Protein AF-A0A0C1H934-F1 (afdb_monomer)

Secondary structure (DSSP, 8-state):
--HHHHHHHHHHHHHHHHHHHHHHHHHHHHHHHHHHTSPPSS----SSSSPPPHHHHHHHHHGGGBPPTTSHHHHHHHTTHHHHHHHTT-HHHHHHTT-EEEE--TTEEEEE-TTSTTEEEEEEPSSSS-HHHHHHHHHHHHHHHHHHHHHHHHTT-TTTEE---EEEEEPPPPTT-SS--EEEEEE---BPPHHHHHHHHTT--HHHHHHHHHHHHHHT-TT--TTTEEEBTTSPEEE---TTTT----TTS-THHHHTTTGGGS-HHHHHHHHHHTT-----

Sequence (284 aa):
MNSKKIKKLIYFSLGWLSLINSVNSDIISLEQKKSFYRFPKKNPKPPGDTPLSHDGFVRLFLSPFFISPHHPTAVFLKSFEKQFMEGICQPDLLTTYGFEILKDHYLRTVVKHPAIPGYIFKIACQGHIPHETHYNEWTMRITGSQTIEASIKAFSFEDIFSVPKKWLYPLPKSNSLNETWYILIAEDMYPLFDKENVKQWKQMDASTLDKIFKMVCHLKLWDTHFQNLVFTETGKLAFVDTKHWGTYKPLFASNEWLWNRIYPALNTEMQAYWLSLWGINFSD

Solvent-accessible surface area (backbone atoms only — not comparable to full-atom values): 16254 Å² total; per-residue (Å²): 134,62,70,71,60,54,54,55,52,52,56,49,52,53,54,49,50,51,51,49,52,55,40,52,60,52,43,56,56,52,52,53,55,50,59,75,70,51,80,70,96,58,83,78,83,73,88,77,84,75,83,69,50,73,66,56,49,51,50,61,72,47,49,89,44,44,55,56,77,85,37,70,70,47,53,54,50,60,80,41,43,67,59,42,74,76,48,54,67,41,70,69,58,43,42,74,73,56,32,45,79,78,44,82,48,94,60,33,39,32,31,34,36,83,93,50,71,63,38,34,38,39,38,60,31,79,89,84,73,63,67,74,54,54,60,52,51,48,49,36,26,35,54,28,29,54,53,49,49,53,49,33,59,75,67,70,34,64,86,47,44,46,55,46,60,52,30,36,44,80,45,76,68,44,97,92,36,99,56,72,47,62,37,39,39,30,45,50,70,55,63,46,55,71,72,60,29,42,53,52,40,43,68,59,52,70,71,61,48,52,54,49,50,50,52,32,65,65,43,29,33,78,76,60,22,56,87,30,45,27,38,21,81,86,71,26,37,28,44,76,63,29,58,54,49,66,47,87,69,77,86,76,82,52,68,57,67,59,59,75,24,50,43,73,38,36,35,75,69,50,35,55,51,54,36,46,78,74,71,50,72,87,76,130

Foldseek 3Di:
DDVVVVVVVVVVVVVVVVLVVVLVVLLVVVVVVVVLLDDPPDDDDDPDDDDDDPQRVVCVSQVVQADDCPPPVNVVVVVCLVVCLVAQDDPVSCVVVQWDFPDDDQQWTKTDHPVDPQKIKTTGHDDPDDPSVQVSQLSLQQVLQVVLVVVCVVVVVPVAEDEWHKGWHWRDADPVHPHIGIMIMTGDQQFDDPVVQLVVLQVDDLVSLVVVLSSCSSFVPLVAASVQQTQHPVRHTYRHGRNCTSPDDPCPPDCCSVCVGSLVSYHPVVNQSNCVSVVDDDDD

pLDDT: mean 78.58, std 20.06, range [31.55, 98.31]

Structure (mmCIF, N/CA/C/O backbone):
data_AF-A0A0C1H934-F1
#
_entry.id   AF-A0A0C1H934-F1
#
loop_
_atom_site.group_PDB
_atom_site.id
_atom_site.type_symbol
_atom_site.label_atom_id
_atom_site.label_alt_id
_atom_site.label_comp_id
_atom_site.label_asym_id
_atom_site.label_entity_id
_atom_site.label_seq_id
_atom_site.pdbx_PDB_ins_code
_atom_site.Cartn_x
_atom_site.Cartn_y
_atom_site.Cartn_z
_atom_site.occupancy
_atom_site.B_iso_or_equiv
_atom_site.auth_seq_id
_atom_site.auth_comp_id
_atom_site.auth_asym_id
_atom_site.auth_atom_id
_atom_site.pdbx_PDB_model_num
ATOM 1 N N . MET A 1 1 ? -11.332 -0.408 48.226 1.00 47.69 1 MET A N 1
ATOM 2 C CA . MET A 1 1 ? -11.189 -0.628 46.765 1.00 47.69 1 MET A CA 1
ATOM 3 C C . MET A 1 1 ? -12.336 -1.525 46.292 1.00 47.69 1 MET A C 1
ATOM 5 O O . MET A 1 1 ? -12.521 -2.587 46.865 1.00 47.69 1 MET A O 1
ATOM 9 N N . ASN A 1 2 ? -13.177 -1.073 45.355 1.00 47.78 2 ASN A N 1
ATOM 10 C CA . ASN A 1 2 ? -14.466 -1.711 45.029 1.00 47.78 2 ASN A CA 1
ATOM 11 C C . ASN A 1 2 ? -14.279 -3.003 44.196 1.00 47.78 2 ASN A C 1
ATOM 13 O O . ASN A 1 2 ? -13.606 -2.971 43.164 1.00 47.78 2 ASN A O 1
ATOM 17 N N . SER A 1 3 ? -14.879 -4.127 44.609 1.00 31.55 3 SER A N 1
ATOM 18 C CA . SER A 1 3 ? -14.675 -5.464 44.011 1.00 31.55 3 SER A CA 1
ATOM 19 C C . SER A 1 3 ? -15.066 -5.555 42.527 1.00 31.55 3 SER A C 1
ATOM 21 O O . SER A 1 3 ? -14.520 -6.376 41.788 1.00 31.55 3 SER A O 1
ATOM 23 N N . LYS A 1 4 ? -15.935 -4.650 42.048 1.00 40.41 4 LYS A N 1
ATOM 24 C CA . LYS A 1 4 ? -16.254 -4.498 40.618 1.00 40.41 4 LYS A CA 1
ATOM 25 C C . LYS A 1 4 ? -15.068 -3.988 39.785 1.00 40.41 4 LYS A C 1
ATOM 27 O O . LYS A 1 4 ? -14.912 -4.427 38.649 1.00 40.41 4 LYS A O 1
ATOM 32 N N . LYS A 1 5 ? -14.202 -3.123 40.338 1.00 35.88 5 LYS A N 1
ATOM 33 C CA . LYS A 1 5 ? -12.991 -2.629 39.646 1.00 35.88 5 LYS A CA 1
ATOM 34 C C . LYS A 1 5 ? -11.933 -3.731 39.503 1.00 35.88 5 LYS A C 1
ATOM 36 O O . LYS A 1 5 ? -11.309 -3.832 38.456 1.00 35.88 5 LYS A O 1
ATOM 41 N N . ILE A 1 6 ? -11.801 -4.601 40.507 1.00 38.00 6 ILE A N 1
ATOM 42 C CA . ILE A 1 6 ? -10.840 -5.719 40.500 1.00 38.00 6 ILE A CA 1
ATOM 43 C C . ILE A 1 6 ? -11.253 -6.792 39.481 1.00 38.00 6 ILE A C 1
ATOM 45 O O . ILE A 1 6 ? -10.418 -7.253 38.708 1.00 38.00 6 ILE A O 1
ATOM 49 N N . LYS A 1 7 ? -12.549 -7.131 39.396 1.00 32.19 7 LYS A N 1
ATOM 50 C CA . LYS A 1 7 ? -13.043 -8.075 38.378 1.00 32.19 7 LYS A CA 1
ATOM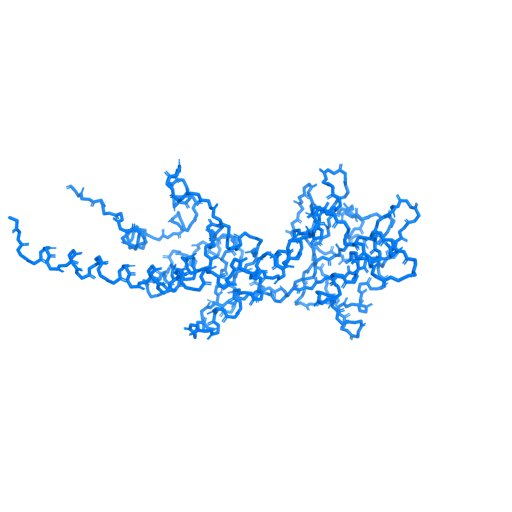 51 C C . LYS A 1 7 ? -12.820 -7.558 36.952 1.00 32.19 7 LYS A C 1
ATOM 53 O O . LYS A 1 7 ? -12.375 -8.325 36.107 1.00 32.19 7 LYS A O 1
ATOM 58 N N . LYS A 1 8 ? -13.046 -6.263 36.690 1.00 37.28 8 LYS A N 1
ATOM 59 C CA . LYS A 1 8 ? -12.783 -5.659 35.369 1.00 37.28 8 LYS A CA 1
ATOM 60 C C . LYS A 1 8 ? -11.294 -5.712 34.991 1.00 37.28 8 LYS A C 1
ATOM 62 O O . LYS A 1 8 ? -10.982 -6.019 33.849 1.00 37.28 8 LYS A O 1
ATOM 67 N N . LEU A 1 9 ? -10.391 -5.496 35.954 1.00 31.55 9 LEU A N 1
ATOM 68 C CA . LEU A 1 9 ? -8.936 -5.548 35.747 1.00 31.55 9 LEU A CA 1
ATOM 69 C C . LEU A 1 9 ? -8.418 -6.968 35.442 1.00 31.55 9 LEU A C 1
ATOM 71 O O . LEU A 1 9 ? -7.523 -7.134 34.620 1.00 31.55 9 LEU A O 1
ATOM 75 N N . ILE A 1 10 ? -8.999 -7.993 36.078 1.00 38.09 10 ILE A N 1
ATOM 76 C CA . ILE A 1 10 ? -8.611 -9.403 35.890 1.00 38.09 10 ILE A CA 1
ATOM 77 C C . ILE A 1 10 ? -9.118 -9.955 34.548 1.00 38.09 10 ILE A C 1
ATOM 79 O O . ILE A 1 10 ? -8.396 -10.675 33.864 1.00 38.09 10 ILE A O 1
ATOM 83 N N . TYR A 1 11 ? -10.334 -9.589 34.124 1.00 38.16 11 TYR A N 1
ATOM 84 C CA . TYR A 1 11 ? -10.814 -9.934 32.779 1.00 38.16 11 TYR A CA 1
ATOM 85 C C . TYR A 1 11 ? -10.012 -9.212 31.684 1.00 38.16 11 TYR A C 1
ATOM 87 O O . TYR A 1 11 ? -9.757 -9.795 30.630 1.00 38.16 11 TYR A O 1
ATOM 95 N N . PHE A 1 12 ? -9.560 -7.982 31.955 1.00 38.91 12 PHE A N 1
ATOM 96 C CA . PHE A 1 12 ? -8.692 -7.223 31.057 1.00 38.91 12 PHE A CA 1
ATOM 97 C C . PHE A 1 12 ? -7.326 -7.901 30.889 1.00 38.91 12 PHE A C 1
ATOM 99 O O . PHE A 1 12 ? -6.910 -8.131 29.761 1.00 38.91 12 PHE A O 1
ATOM 106 N N . SER A 1 13 ? -6.659 -8.316 31.973 1.00 36.97 13 SER A N 1
ATOM 107 C CA . SER A 1 13 ? -5.341 -8.962 31.882 1.00 36.97 13 SER A CA 1
ATOM 108 C C . SER A 1 13 ? -5.378 -10.336 31.204 1.00 36.97 13 SER A C 1
ATOM 110 O O . SER A 1 13 ? -4.477 -10.652 30.431 1.00 36.97 13 SER A O 1
ATOM 112 N N . LEU A 1 14 ? -6.428 -11.135 31.424 1.00 36.09 14 LEU A N 1
ATOM 113 C CA . LEU A 1 14 ? -6.564 -12.466 30.819 1.00 36.09 14 LEU A CA 1
ATOM 114 C C . LEU A 1 14 ? -6.901 -12.410 29.319 1.00 36.09 14 LEU A C 1
ATOM 116 O O . LEU A 1 14 ? -6.329 -13.173 28.540 1.00 36.09 14 LEU A O 1
ATOM 120 N N . GLY A 1 15 ? -7.765 -11.479 28.895 1.00 41.34 15 GLY A N 1
ATOM 121 C CA . GLY A 1 15 ? -8.050 -11.247 27.473 1.00 41.34 15 GLY A CA 1
ATOM 122 C C . GLY A 1 15 ? -6.836 -10.703 26.712 1.00 41.34 15 GLY A C 1
ATOM 123 O O . GLY A 1 15 ? -6.550 -11.143 25.599 1.00 41.34 15 GLY A O 1
ATOM 124 N N . TRP A 1 16 ? -6.067 -9.812 27.346 1.00 39.69 16 TRP A N 1
ATOM 125 C CA . TRP A 1 16 ? -4.839 -9.248 26.779 1.00 39.69 16 TRP A CA 1
ATOM 126 C C . TRP A 1 16 ? -3.716 -10.289 26.677 1.00 39.69 16 TRP A C 1
ATOM 128 O O . TRP A 1 16 ? -3.060 -10.375 25.646 1.00 39.69 16 TRP A O 1
ATOM 138 N N . LEU A 1 17 ? -3.542 -11.149 27.688 1.00 38.47 17 LEU A N 1
ATOM 139 C CA . LEU A 1 17 ? -2.586 -12.265 27.646 1.00 38.47 17 LEU A CA 1
ATOM 140 C C . LEU A 1 17 ? -2.956 -13.309 26.583 1.00 38.47 17 LEU A C 1
ATOM 142 O O . LEU A 1 17 ? -2.075 -13.809 25.890 1.00 38.47 17 LEU A O 1
ATOM 146 N N . SER A 1 18 ? -4.246 -13.609 26.406 1.00 40.56 18 SER A N 1
ATOM 147 C CA . SER A 1 18 ? -4.731 -14.489 25.334 1.00 40.56 18 SER A CA 1
ATOM 148 C C . SER A 1 18 ? -4.450 -13.908 23.946 1.00 40.56 18 SER A C 1
ATOM 150 O O . SER A 1 18 ? -3.980 -14.627 23.063 1.00 40.56 18 SER A O 1
ATOM 152 N N . LEU A 1 19 ? -4.710 -12.610 23.749 1.00 42.53 19 LEU A N 1
ATOM 153 C CA . LEU A 1 19 ? -4.432 -11.919 22.491 1.00 42.53 19 LEU A CA 1
ATOM 154 C C . LEU A 1 19 ? -2.923 -11.863 22.219 1.00 42.53 19 LEU A C 1
ATOM 156 O O . LEU A 1 19 ? -2.501 -12.189 21.118 1.00 42.53 19 LEU A O 1
ATOM 160 N N . ILE A 1 20 ? -2.104 -11.544 23.225 1.00 44.19 20 ILE A N 1
ATOM 161 C CA . ILE A 1 20 ? -0.637 -11.548 23.123 1.00 44.19 20 ILE A CA 1
ATOM 162 C C . ILE A 1 20 ? -0.106 -12.946 22.800 1.00 44.19 20 ILE A C 1
ATOM 164 O O . ILE A 1 20 ? 0.781 -13.071 21.964 1.00 44.19 20 ILE A O 1
ATOM 168 N N . ASN A 1 21 ? -0.648 -14.005 23.404 1.00 40.62 21 ASN A N 1
ATOM 169 C CA . ASN A 1 21 ? -0.193 -15.374 23.151 1.00 40.62 21 ASN A CA 1
ATOM 170 C C . ASN A 1 21 ? -0.582 -15.878 21.752 1.00 40.62 21 ASN A C 1
ATOM 172 O O . ASN A 1 21 ? 0.251 -16.483 21.078 1.00 40.62 21 ASN A O 1
ATOM 176 N N . SER A 1 22 ? -1.798 -15.574 21.282 1.00 42.22 22 SER A N 1
ATOM 177 C CA . SER A 1 22 ? -2.209 -15.825 19.891 1.00 42.22 22 SER A CA 1
ATOM 178 C C . SER A 1 22 ? -1.316 -15.054 18.914 1.00 42.22 22 SER A C 1
ATOM 180 O O . SER A 1 22 ? -0.727 -15.651 18.012 1.00 42.22 22 SER A O 1
ATOM 182 N N . VAL A 1 23 ? -1.116 -13.758 19.163 1.00 44.56 23 VAL A N 1
ATOM 183 C CA . VAL A 1 23 ? -0.261 -12.886 18.352 1.00 44.56 23 VAL A CA 1
ATOM 184 C C . VAL A 1 23 ? 1.196 -13.368 18.365 1.00 44.56 23 VAL A C 1
ATOM 186 O O . VAL A 1 23 ? 1.836 -13.359 17.323 1.00 44.56 23 VAL A O 1
ATOM 189 N N . ASN A 1 24 ? 1.719 -13.883 19.481 1.00 42.88 24 ASN A N 1
ATOM 190 C CA . ASN A 1 24 ? 3.085 -14.414 19.566 1.00 42.88 24 ASN A CA 1
ATOM 191 C C . ASN A 1 24 ? 3.307 -15.657 18.689 1.00 42.88 24 ASN A C 1
ATOM 193 O O . ASN A 1 24 ? 4.377 -15.789 18.095 1.00 42.88 24 ASN A O 1
ATOM 197 N N . SER A 1 25 ? 2.315 -16.543 18.562 1.00 44.34 25 SER A N 1
ATOM 198 C CA . SER A 1 25 ? 2.422 -17.708 17.671 1.00 44.34 25 SER A CA 1
ATOM 199 C C . SER A 1 25 ? 2.427 -17.314 16.185 1.00 44.34 25 SER A C 1
ATOM 201 O O . SER A 1 25 ? 3.245 -17.818 15.412 1.00 44.34 25 SER A O 1
ATOM 203 N N . ASP A 1 26 ? 1.617 -16.322 15.806 1.00 44.91 26 ASP A N 1
ATOM 204 C CA . ASP A 1 26 ? 1.581 -15.776 14.445 1.00 44.91 26 ASP A CA 1
ATOM 205 C C . ASP A 1 26 ? 2.829 -14.935 14.119 1.00 44.91 26 ASP A C 1
ATOM 207 O O . ASP A 1 26 ? 3.327 -14.943 12.989 1.00 44.91 26 ASP A O 1
ATOM 211 N N . ILE A 1 27 ? 3.397 -14.254 15.121 1.00 44.94 27 ILE A N 1
ATOM 212 C CA . ILE A 1 27 ? 4.646 -13.487 15.012 1.00 44.94 27 ILE A CA 1
ATOM 213 C C . ILE A 1 27 ? 5.817 -14.379 14.598 1.00 44.94 27 ILE A C 1
ATOM 215 O O . ILE A 1 27 ? 6.603 -13.967 13.745 1.00 44.94 27 ILE A O 1
ATOM 219 N N . ILE A 1 28 ? 5.929 -15.591 15.151 1.00 43.53 28 ILE A N 1
ATOM 220 C CA . ILE A 1 28 ? 7.007 -16.530 14.801 1.00 43.53 28 ILE A CA 1
ATOM 221 C C . ILE A 1 28 ? 6.914 -16.914 13.314 1.00 43.53 28 ILE A C 1
ATOM 223 O O . ILE A 1 28 ? 7.924 -16.908 12.608 1.00 43.53 28 ILE A O 1
ATOM 227 N N . SER A 1 29 ? 5.701 -17.147 12.803 1.00 48.81 29 SER A N 1
ATOM 228 C CA . SER A 1 29 ? 5.443 -17.425 11.380 1.00 48.81 29 SER A CA 1
ATOM 229 C C . SER A 1 29 ? 5.771 -16.225 10.472 1.00 48.81 29 SER A C 1
ATOM 231 O O . SER A 1 29 ? 6.372 -16.376 9.403 1.00 48.81 29 SER A O 1
ATOM 233 N N . LEU A 1 30 ? 5.448 -15.002 10.906 1.00 46.00 30 LEU A N 1
ATOM 234 C CA . LEU A 1 30 ? 5.752 -13.769 10.166 1.00 46.00 30 LEU A CA 1
ATOM 235 C C . LEU A 1 30 ? 7.250 -13.427 10.155 1.00 46.00 30 LEU A C 1
ATOM 237 O O . LEU A 1 30 ? 7.770 -12.973 9.134 1.00 46.00 30 LEU A O 1
ATOM 241 N N . GLU A 1 31 ? 7.966 -13.650 11.258 1.00 49.50 31 GLU A N 1
ATOM 242 C CA . GLU A 1 31 ? 9.417 -13.438 11.338 1.00 49.50 31 GLU A CA 1
ATOM 243 C C . GLU A 1 31 ? 10.190 -14.462 10.501 1.00 49.50 31 GLU A C 1
ATOM 245 O O . GLU A 1 31 ? 11.140 -14.088 9.803 1.00 49.50 31 GLU A O 1
ATOM 250 N N . GLN A 1 32 ? 9.722 -15.713 10.458 1.00 47.91 32 GLN A N 1
ATOM 251 C CA . GLN A 1 32 ? 10.223 -16.710 9.512 1.00 47.91 32 GLN A CA 1
ATOM 252 C C . GLN A 1 32 ? 10.020 -16.238 8.069 1.00 47.91 32 GLN A C 1
ATOM 254 O O . GLN A 1 32 ? 11.003 -16.151 7.331 1.00 47.91 32 GLN A O 1
ATOM 259 N N . LYS A 1 33 ? 8.809 -15.808 7.680 1.00 48.78 33 LYS A N 1
ATOM 260 C CA . LYS A 1 33 ? 8.556 -15.244 6.339 1.00 48.78 33 LYS A CA 1
ATOM 261 C C . LYS A 1 33 ? 9.474 -14.061 6.019 1.00 48.78 33 LYS A C 1
ATOM 263 O O . LYS A 1 33 ? 10.031 -14.005 4.933 1.00 48.78 33 LYS A O 1
ATOM 268 N N . LYS A 1 34 ? 9.717 -13.144 6.958 1.00 47.38 34 LYS A N 1
ATOM 269 C CA . LYS A 1 34 ? 10.639 -12.011 6.752 1.00 47.38 34 LYS A CA 1
ATOM 270 C C . LYS A 1 34 ? 12.087 -12.410 6.515 1.00 47.38 34 LYS A C 1
ATOM 272 O O . LYS A 1 34 ? 12.765 -11.747 5.732 1.00 47.38 34 LYS A O 1
ATOM 277 N N . SER A 1 35 ? 12.572 -13.445 7.200 1.00 49.62 35 SER A N 1
ATOM 278 C CA . SER A 1 35 ? 13.934 -13.948 6.997 1.00 49.62 35 SER A CA 1
ATOM 279 C C . SER A 1 35 ? 14.134 -14.516 5.587 1.00 49.62 35 SER A C 1
ATOM 281 O O . SER A 1 35 ? 15.198 -14.299 5.014 1.00 49.62 35 SER A O 1
ATOM 283 N N . PHE A 1 36 ? 13.092 -15.106 4.982 1.00 47.12 36 PHE A N 1
ATOM 284 C CA . PHE A 1 36 ? 13.107 -15.547 3.580 1.00 47.12 36 PHE A CA 1
ATOM 285 C C . PHE A 1 36 ? 13.216 -14.394 2.573 1.00 47.12 36 PHE A C 1
ATOM 287 O O . PHE A 1 36 ? 13.769 -14.579 1.493 1.00 47.12 36 PHE A O 1
ATOM 294 N N . TYR A 1 37 ? 12.718 -13.203 2.919 1.00 47.38 37 TYR A N 1
ATOM 295 C CA . TYR A 1 37 ? 12.714 -12.040 2.022 1.00 47.38 37 TYR A CA 1
ATOM 296 C C . TYR A 1 37 ? 13.879 -11.069 2.245 1.00 47.38 37 TYR A C 1
ATOM 298 O O . TYR A 1 37 ? 13.972 -10.060 1.546 1.00 47.38 37 TYR A O 1
ATOM 306 N N . ARG A 1 38 ? 14.778 -11.334 3.202 1.00 49.91 38 ARG A N 1
ATOM 307 C CA . ARG A 1 38 ? 16.017 -10.560 3.340 1.00 49.91 38 ARG A CA 1
ATOM 308 C C . ARG A 1 38 ? 17.074 -11.127 2.407 1.00 49.91 38 ARG A C 1
ATOM 310 O O . ARG A 1 38 ? 17.442 -12.292 2.522 1.00 49.91 38 ARG A O 1
ATOM 317 N N . PHE A 1 39 ? 17.590 -10.273 1.528 1.00 50.66 39 PHE A N 1
ATOM 318 C CA . PHE A 1 39 ? 18.685 -10.628 0.636 1.00 50.66 39 PHE A CA 1
ATOM 319 C C . PHE A 1 39 ? 19.874 -11.176 1.450 1.00 50.66 39 PHE A C 1
ATOM 321 O O . PHE A 1 39 ? 20.285 -10.543 2.434 1.00 50.66 39 PHE A O 1
ATOM 328 N N . PRO A 1 40 ? 20.431 -12.347 1.099 1.00 50.44 40 PRO A N 1
ATOM 329 C CA . PRO A 1 40 ? 21.595 -12.867 1.795 1.00 50.44 40 PRO A CA 1
ATOM 330 C C . PRO A 1 40 ? 22.778 -11.917 1.576 1.00 50.44 40 PRO A C 1
ATOM 332 O O . PRO A 1 40 ? 23.136 -11.603 0.446 1.00 50.44 40 PRO A O 1
ATOM 335 N N . LYS A 1 41 ? 23.423 -11.478 2.667 1.00 49.41 41 LYS A N 1
ATOM 336 C CA . LYS A 1 41 ? 24.590 -10.564 2.640 1.00 49.41 41 LYS A CA 1
ATOM 337 C C . LYS A 1 41 ? 25.817 -11.130 1.905 1.00 49.41 41 LYS A C 1
ATOM 339 O O . LYS A 1 41 ? 26.817 -10.436 1.751 1.00 49.41 41 LYS A O 1
ATOM 344 N N . LYS A 1 42 ? 25.784 -12.406 1.522 1.00 50.25 42 LYS A N 1
ATOM 345 C CA . LYS A 1 42 ? 26.815 -13.087 0.741 1.00 50.25 42 LYS A CA 1
ATOM 346 C C . LYS A 1 42 ? 26.120 -13.897 -0.344 1.00 50.25 42 LYS A C 1
ATOM 348 O O . LYS A 1 42 ? 25.192 -14.639 -0.030 1.00 50.25 42 LYS A O 1
ATOM 353 N N . ASN A 1 43 ? 26.597 -13.775 -1.583 1.00 48.56 43 ASN A N 1
ATOM 354 C CA . ASN A 1 43 ? 26.152 -14.623 -2.685 1.00 48.56 43 ASN A CA 1
ATOM 355 C C . ASN A 1 43 ? 26.291 -16.096 -2.252 1.00 48.56 43 ASN A C 1
ATOM 357 O O . ASN A 1 43 ? 27.406 -16.505 -1.901 1.00 48.56 43 ASN A O 1
ATOM 361 N N . PRO A 1 44 ? 25.211 -16.897 -2.234 1.00 47.75 44 PRO A N 1
ATOM 362 C CA . PRO A 1 44 ? 25.362 -18.334 -2.066 1.00 47.75 44 PRO A CA 1
ATOM 363 C C . PRO A 1 44 ? 26.229 -18.851 -3.220 1.00 47.75 44 PRO A C 1
ATOM 365 O O . PRO A 1 44 ? 25.978 -18.514 -4.375 1.00 47.75 44 PRO A O 1
ATOM 368 N N . LYS A 1 45 ? 27.284 -19.621 -2.917 1.00 45.25 45 LYS A N 1
ATOM 369 C CA . LYS A 1 45 ? 28.081 -20.294 -3.952 1.00 45.25 45 LYS A CA 1
ATOM 370 C C . LYS A 1 45 ? 27.184 -21.356 -4.601 1.00 45.25 45 LYS A C 1
ATOM 372 O O . LYS A 1 45 ? 26.795 -22.285 -3.891 1.00 45.25 45 LYS A O 1
ATOM 377 N N . PRO A 1 46 ? 26.819 -21.227 -5.887 1.00 49.34 46 PRO A N 1
ATOM 378 C CA . PRO A 1 46 ? 25.999 -22.235 -6.537 1.00 49.34 46 PRO A CA 1
ATOM 379 C C . PRO A 1 46 ? 26.808 -23.532 -6.719 1.00 49.34 46 PRO A C 1
ATOM 381 O O . PRO A 1 46 ? 28.022 -23.466 -6.945 1.00 49.34 46 PRO A O 1
ATOM 384 N N . PRO A 1 47 ? 26.171 -24.709 -6.618 1.00 43.66 47 PRO A N 1
ATOM 385 C CA . PRO A 1 47 ? 26.785 -25.958 -7.035 1.00 43.66 47 PRO A CA 1
ATOM 386 C C . PRO A 1 47 ? 26.737 -26.052 -8.570 1.00 43.66 47 PRO A C 1
ATOM 388 O O . PRO A 1 47 ? 25.663 -26.213 -9.137 1.00 43.66 47 PRO A O 1
ATOM 391 N N . GLY A 1 48 ? 27.902 -25.969 -9.221 1.00 57.16 48 GLY A N 1
ATOM 392 C CA . GLY A 1 48 ? 28.078 -26.272 -10.650 1.00 57.16 48 GLY A CA 1
ATOM 393 C C . GLY A 1 48 ? 27.912 -25.091 -11.621 1.00 57.16 48 GLY A C 1
ATOM 394 O O . GLY A 1 48 ? 26.883 -24.429 -11.642 1.00 57.16 48 GLY A O 1
ATOM 395 N N . ASP A 1 49 ? 28.974 -24.882 -12.406 1.00 59.38 49 ASP A N 1
ATOM 396 C CA . ASP A 1 49 ? 29.152 -24.166 -13.679 1.00 59.38 49 ASP A CA 1
ATOM 397 C C . ASP A 1 49 ? 28.616 -22.731 -13.858 1.00 59.38 49 ASP A C 1
ATOM 399 O O . ASP A 1 49 ? 27.466 -22.464 -14.187 1.00 59.38 49 ASP A O 1
ATOM 403 N N . THR A 1 50 ? 29.579 -21.804 -13.780 1.00 57.44 50 THR A N 1
ATOM 404 C CA . THR A 1 50 ? 29.516 -20.341 -13.953 1.00 57.44 50 THR A CA 1
ATOM 405 C C . THR A 1 50 ? 28.624 -19.614 -12.937 1.00 57.44 50 THR A C 1
ATOM 407 O O . THR A 1 50 ? 27.399 -19.668 -13.026 1.00 57.44 50 THR A O 1
ATOM 410 N N . PRO A 1 51 ? 29.201 -18.881 -11.963 1.00 62.25 51 PRO A N 1
ATOM 411 C CA . PRO A 1 51 ? 28.395 -18.110 -11.026 1.00 62.25 51 PRO A CA 1
ATOM 412 C C . PRO A 1 51 ? 27.559 -17.077 -11.790 1.00 62.25 51 PRO A C 1
ATOM 414 O O . PRO A 1 51 ? 28.099 -16.296 -12.576 1.00 62.25 51 PRO A O 1
ATOM 417 N N . LEU A 1 52 ? 26.243 -17.072 -11.543 1.00 66.44 52 LEU A N 1
ATOM 418 C CA . LEU A 1 52 ? 25.361 -16.000 -12.000 1.00 66.44 52 LEU A CA 1
ATOM 419 C C . LEU A 1 52 ? 25.976 -14.654 -11.604 1.00 66.44 52 LEU A C 1
ATOM 421 O O . LEU A 1 52 ? 26.472 -14.490 -10.484 1.00 66.44 52 LEU A O 1
ATOM 425 N N . SER A 1 53 ? 25.917 -13.678 -12.510 1.00 79.00 53 SER A N 1
ATOM 426 C CA . SER A 1 53 ? 26.210 -12.297 -12.134 1.00 79.00 53 SER A CA 1
ATOM 427 C C . SER A 1 53 ? 25.292 -11.887 -10.976 1.00 79.00 53 SER A C 1
ATOM 429 O O . SER A 1 53 ? 24.181 -12.407 -10.838 1.00 79.00 53 SER A O 1
ATOM 431 N N . HIS A 1 54 ? 25.738 -10.946 -10.141 1.00 77.44 54 HIS A N 1
ATOM 432 C CA . HIS A 1 54 ? 24.915 -10.434 -9.041 1.00 77.44 54 HIS A CA 1
ATOM 433 C C . HIS A 1 54 ? 23.526 -9.986 -9.536 1.00 77.44 54 HIS A C 1
ATOM 435 O O . HIS A 1 54 ? 22.511 -10.366 -8.964 1.00 77.44 54 HIS A O 1
ATOM 441 N N . ASP A 1 55 ? 23.479 -9.289 -10.673 1.00 77.44 55 ASP A N 1
ATOM 442 C CA . ASP A 1 55 ? 22.242 -8.856 -11.332 1.00 77.44 55 ASP A CA 1
ATOM 443 C C . ASP A 1 55 ? 21.359 -10.036 -11.789 1.00 77.44 55 ASP A C 1
ATOM 445 O O . ASP A 1 55 ? 20.147 -10.026 -11.576 1.00 77.44 55 ASP A O 1
ATOM 449 N N . GLY A 1 56 ? 21.958 -11.106 -12.328 1.00 80.06 56 GLY A N 1
ATOM 450 C CA . GLY A 1 56 ? 21.239 -12.332 -12.688 1.00 80.06 56 GLY A CA 1
ATOM 451 C C . GLY A 1 56 ? 20.605 -13.024 -11.477 1.00 80.06 56 GLY A C 1
ATOM 452 O O . GLY A 1 56 ? 19.453 -13.457 -11.544 1.00 80.06 56 GLY A O 1
ATOM 453 N N . PHE A 1 57 ? 21.319 -13.070 -10.348 1.00 82.06 57 PHE A N 1
ATOM 454 C CA . PHE A 1 57 ? 20.786 -13.591 -9.088 1.00 82.06 57 PHE A CA 1
ATOM 455 C C . PHE A 1 57 ? 19.654 -12.711 -8.533 1.00 82.06 57 PHE A C 1
ATOM 457 O O . PHE A 1 57 ? 18.595 -13.233 -8.178 1.00 82.06 57 PHE A O 1
ATOM 464 N N . VAL A 1 58 ? 19.835 -11.384 -8.509 1.00 82.81 58 VAL A N 1
ATOM 465 C CA . VAL A 1 58 ? 18.802 -10.418 -8.089 1.00 82.81 58 VAL A CA 1
ATOM 466 C C . VAL A 1 58 ? 17.539 -10.587 -8.923 1.00 82.81 58 VAL A C 1
ATOM 468 O O . VAL A 1 58 ? 16.449 -10.710 -8.369 1.00 82.81 58 VAL A O 1
ATOM 471 N N . ARG A 1 59 ? 17.663 -10.670 -10.248 1.00 84.56 59 ARG A N 1
ATOM 472 C CA . ARG A 1 59 ? 16.511 -10.831 -11.135 1.00 84.56 59 ARG A CA 1
ATOM 473 C C . ARG A 1 59 ? 15.761 -12.141 -10.888 1.00 84.56 59 ARG A C 1
ATOM 475 O O . ARG A 1 59 ? 14.532 -12.136 -10.888 1.00 84.56 59 ARG A O 1
ATOM 482 N N . LEU A 1 60 ? 16.476 -13.242 -10.649 1.00 86.25 60 LEU A N 1
ATOM 483 C CA . LEU A 1 60 ? 15.860 -14.526 -10.305 1.00 86.25 60 LEU A CA 1
ATOM 484 C C . LEU A 1 60 ? 15.104 -14.440 -8.972 1.00 86.25 60 LEU A C 1
ATOM 486 O O . LEU A 1 60 ? 13.943 -14.842 -8.907 1.00 86.25 60 LEU A O 1
ATOM 490 N N . PHE A 1 61 ? 15.724 -13.859 -7.942 1.00 87.12 61 PHE A N 1
ATOM 491 C CA . PHE A 1 61 ? 15.098 -13.642 -6.634 1.00 87.12 61 PHE A CA 1
ATOM 492 C C . PHE A 1 61 ? 13.844 -12.762 -6.724 1.00 87.12 61 PHE A C 1
ATOM 494 O O . PHE A 1 61 ? 12.851 -13.024 -6.051 1.00 87.12 61 PHE A O 1
ATOM 501 N N . LEU A 1 62 ? 13.873 -11.730 -7.571 1.00 89.94 62 LEU A N 1
ATOM 502 C CA . LEU A 1 62 ? 12.760 -10.797 -7.733 1.00 89.94 62 LEU A CA 1
ATOM 503 C C . LEU A 1 62 ? 11.651 -11.306 -8.659 1.00 89.94 62 LEU A C 1
ATOM 505 O O . LEU A 1 62 ? 10.557 -10.744 -8.645 1.00 89.94 62 LEU A O 1
ATOM 509 N N . SER A 1 63 ? 11.899 -12.370 -9.426 1.00 91.88 63 SER A N 1
ATOM 510 C CA . SER A 1 63 ? 10.952 -12.889 -10.417 1.00 91.88 63 SER A CA 1
ATOM 511 C C . SER A 1 63 ? 9.536 -13.181 -9.894 1.00 91.88 63 SER A C 1
ATOM 513 O O . SER A 1 63 ? 8.593 -12.867 -10.624 1.00 91.88 63 SER A O 1
ATOM 515 N N . PRO A 1 64 ? 9.317 -13.653 -8.645 1.00 93.94 64 PRO A N 1
ATOM 516 C CA . PRO A 1 64 ? 7.964 -13.859 -8.122 1.00 93.94 64 PRO A CA 1
ATOM 517 C C . PRO A 1 64 ? 7.173 -12.560 -7.915 1.00 93.94 64 PRO A C 1
ATOM 519 O O . PRO A 1 64 ? 5.956 -12.596 -7.754 1.00 93.94 64 PRO A O 1
ATOM 522 N N . PHE A 1 65 ? 7.854 -11.413 -7.885 1.00 95.31 65 PHE A N 1
ATOM 523 C CA . PHE A 1 65 ? 7.246 -10.096 -7.711 1.00 95.31 65 PHE A CA 1
ATOM 524 C C . PHE A 1 65 ? 6.976 -9.385 -9.037 1.00 95.31 65 PHE A C 1
ATOM 526 O O . PHE A 1 65 ? 6.375 -8.308 -9.029 1.00 95.31 65 PHE A O 1
ATOM 533 N N . PHE A 1 66 ? 7.433 -9.934 -10.165 1.00 95.88 66 PHE A N 1
ATOM 534 C CA . PHE A 1 66 ? 7.250 -9.288 -11.457 1.00 95.88 66 PHE A CA 1
ATOM 535 C C . PHE A 1 66 ? 5.792 -9.311 -11.898 1.00 95.88 66 PHE A C 1
ATOM 537 O O . PHE A 1 66 ? 5.058 -10.279 -11.697 1.00 95.88 66 PHE A O 1
ATOM 544 N N . ILE A 1 67 ? 5.373 -8.213 -12.520 1.00 96.75 67 ILE A N 1
ATOM 545 C CA . ILE A 1 67 ? 4.104 -8.179 -13.231 1.00 96.75 67 ILE A CA 1
ATOM 546 C C . ILE A 1 67 ? 4.172 -9.121 -14.441 1.00 96.75 67 ILE A C 1
ATOM 548 O O . ILE A 1 67 ? 5.220 -9.254 -15.077 1.00 96.75 67 ILE A O 1
ATOM 552 N N . SER A 1 68 ? 3.057 -9.776 -14.775 1.00 96.31 68 SER A N 1
ATOM 553 C CA . SER A 1 68 ? 2.990 -10.618 -15.975 1.00 96.31 68 SER A CA 1
ATOM 554 C C . SER A 1 68 ? 3.326 -9.792 -17.227 1.00 96.31 68 SER A C 1
ATOM 556 O O . SER A 1 68 ? 2.781 -8.697 -17.379 1.00 96.31 68 SER A O 1
ATOM 558 N N . PRO A 1 69 ? 4.151 -10.301 -18.162 1.00 94.50 69 PRO A N 1
ATOM 559 C CA . PRO A 1 69 ? 4.498 -9.577 -19.387 1.00 94.50 69 PRO A CA 1
ATOM 560 C C . PRO A 1 69 ? 3.293 -9.345 -20.312 1.00 94.50 69 PRO A C 1
ATOM 562 O O . PRO A 1 69 ? 3.334 -8.461 -21.162 1.00 94.50 69 PRO A O 1
ATOM 565 N N . HIS A 1 70 ? 2.216 -10.117 -20.140 1.00 95.69 70 HIS A N 1
ATOM 566 C CA . HIS A 1 70 ? 0.958 -9.952 -20.875 1.00 95.69 70 HIS A CA 1
ATOM 567 C C . HIS A 1 70 ? -0.037 -9.025 -20.163 1.00 95.69 70 HIS A C 1
ATOM 569 O O . HIS A 1 70 ? -1.119 -8.770 -20.685 1.00 95.69 70 HIS A O 1
ATOM 575 N N . HIS A 1 71 ? 0.297 -8.526 -18.970 1.00 96.56 71 HIS A N 1
ATOM 576 C CA . HIS A 1 71 ? -0.549 -7.575 -18.262 1.00 96.56 71 HIS A CA 1
ATOM 577 C C . HIS A 1 71 ? -0.585 -6.236 -19.025 1.00 96.56 71 HIS A C 1
ATOM 579 O O . HIS A 1 71 ? 0.485 -5.742 -19.390 1.00 96.56 71 HIS A O 1
ATOM 585 N N . PRO A 1 72 ? -1.753 -5.587 -19.210 1.00 95.88 72 PRO A N 1
ATOM 586 C CA . PRO A 1 72 ? -1.859 -4.326 -19.955 1.00 95.88 72 PRO A CA 1
ATOM 587 C C . PRO A 1 72 ? -0.880 -3.246 -19.476 1.00 95.88 72 PRO A C 1
ATOM 589 O O . PRO A 1 72 ? -0.183 -2.631 -20.274 1.00 95.88 72 PRO A O 1
ATOM 592 N N . THR A 1 73 ? -0.742 -3.090 -18.158 1.00 96.44 73 THR A N 1
ATOM 593 C CA . THR A 1 73 ? 0.234 -2.183 -17.534 1.00 96.44 73 THR A CA 1
ATOM 594 C C . THR A 1 73 ? 1.691 -2.497 -17.894 1.00 96.44 73 THR A C 1
ATOM 596 O O . THR A 1 73 ? 2.480 -1.575 -18.074 1.00 96.44 73 THR A O 1
A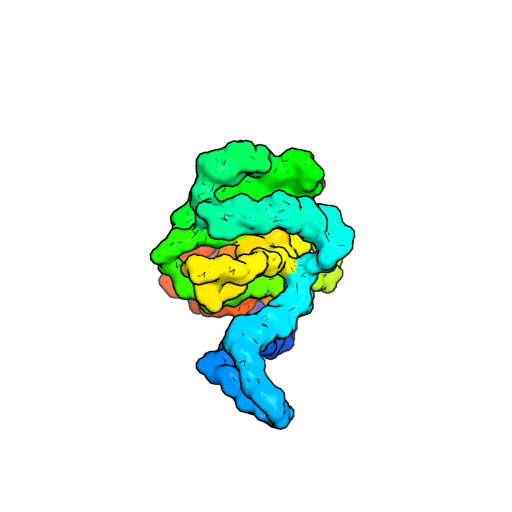TOM 599 N N . ALA A 1 74 ? 2.065 -3.773 -18.028 1.00 96.38 74 ALA A N 1
ATOM 600 C CA . ALA A 1 74 ? 3.418 -4.158 -18.430 1.00 96.38 74 ALA A CA 1
ATOM 601 C C . ALA A 1 74 ? 3.670 -3.831 -19.909 1.00 96.38 74 ALA A C 1
ATOM 603 O O . ALA A 1 74 ? 4.710 -3.276 -20.252 1.00 96.38 74 ALA A O 1
ATOM 604 N N . VAL A 1 75 ? 2.689 -4.115 -20.773 1.00 96.50 75 VAL A N 1
ATOM 605 C CA . VAL A 1 75 ? 2.732 -3.761 -22.202 1.00 96.50 75 VAL A CA 1
ATOM 606 C C . VAL A 1 75 ? 2.847 -2.248 -22.386 1.00 96.50 75 VAL A C 1
ATOM 608 O O . VAL A 1 75 ? 3.641 -1.790 -23.202 1.00 96.50 75 VAL A O 1
ATOM 611 N N . PHE A 1 76 ? 2.101 -1.478 -21.594 1.00 95.88 76 PHE A N 1
ATOM 612 C CA . PHE A 1 76 ? 2.176 -0.023 -21.587 1.00 95.88 76 PHE A CA 1
ATOM 613 C C . PHE A 1 76 ? 3.554 0.482 -21.150 1.00 95.88 76 PHE A C 1
ATOM 615 O O . PHE A 1 76 ? 4.171 1.256 -21.867 1.00 95.88 76 PHE A O 1
ATOM 622 N N . LEU A 1 77 ? 4.089 0.023 -20.013 1.00 94.19 77 LEU A N 1
ATOM 623 C CA . LEU A 1 77 ? 5.408 0.478 -19.553 1.00 94.19 77 LEU A CA 1
ATOM 624 C C . LEU A 1 77 ? 6.526 0.135 -20.543 1.00 94.19 77 LEU A C 1
ATOM 626 O O . LEU A 1 77 ? 7.467 0.916 -20.687 1.00 94.19 77 LEU A O 1
ATOM 630 N N . LYS A 1 78 ? 6.387 -0.970 -21.285 1.00 94.56 78 LYS A N 1
ATOM 631 C CA . LYS A 1 78 ? 7.324 -1.351 -22.344 1.00 94.56 78 LYS A CA 1
ATOM 632 C C . LYS A 1 78 ? 7.479 -0.274 -23.420 1.00 94.56 78 LYS A C 1
ATOM 634 O O . LYS A 1 78 ? 8.588 -0.071 -23.906 1.00 94.56 78 LYS A O 1
ATOM 639 N N . SER A 1 79 ? 6.415 0.456 -23.775 1.00 92.81 79 SER A N 1
ATOM 640 C CA . SER A 1 79 ? 6.515 1.539 -24.768 1.00 92.81 79 SER A CA 1
ATOM 641 C C . SER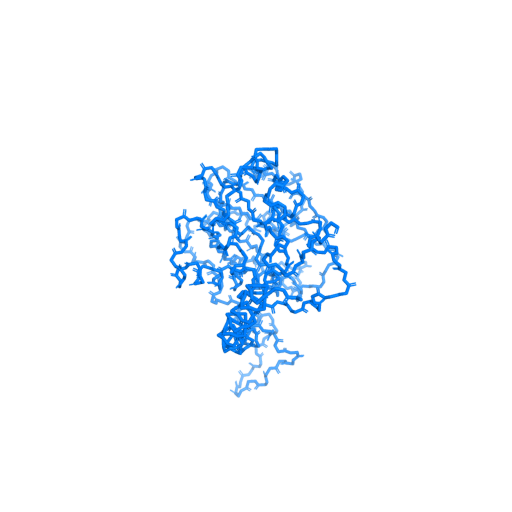 A 1 79 ? 7.265 2.775 -24.264 1.00 92.81 79 SER A C 1
ATOM 643 O O . SER A 1 79 ? 7.598 3.634 -25.075 1.00 92.81 79 SER A O 1
ATOM 645 N N . PHE A 1 80 ? 7.541 2.857 -22.957 1.00 90.12 80 PHE A N 1
ATOM 646 C CA . PHE A 1 80 ? 8.253 3.965 -22.313 1.00 90.12 80 PHE A CA 1
ATOM 647 C C . PHE A 1 80 ? 9.645 3.583 -21.797 1.00 90.12 80 PHE A C 1
ATOM 649 O O . PHE A 1 80 ? 10.319 4.411 -21.189 1.00 90.12 80 PHE A O 1
ATOM 656 N N . GLU A 1 81 ? 10.108 2.346 -22.012 1.00 88.50 81 GLU A N 1
ATOM 657 C CA . GLU A 1 81 ? 11.397 1.882 -21.481 1.00 88.50 81 GLU A CA 1
ATOM 658 C C . GLU A 1 81 ? 12.550 2.799 -21.877 1.00 88.50 81 GLU A C 1
ATOM 660 O O . GLU A 1 81 ? 13.334 3.195 -21.020 1.00 88.50 81 GLU A O 1
ATOM 665 N N . LYS A 1 82 ? 12.619 3.193 -23.153 1.00 84.38 82 LYS A N 1
ATOM 666 C CA . LYS A 1 82 ? 13.655 4.103 -23.652 1.00 84.38 82 LYS A CA 1
ATOM 667 C C . LYS A 1 82 ? 13.632 5.437 -22.899 1.00 84.38 82 LYS A C 1
ATOM 669 O O . LYS A 1 82 ? 14.668 5.894 -22.433 1.00 84.38 82 LYS A O 1
ATOM 674 N N . GLN A 1 83 ? 12.447 6.014 -22.735 1.00 84.50 83 GLN A N 1
ATOM 675 C CA . GLN A 1 83 ? 12.216 7.287 -22.059 1.00 84.50 83 GLN A CA 1
ATOM 676 C C . GLN A 1 83 ? 12.602 7.221 -20.583 1.00 84.50 83 GLN A C 1
ATOM 678 O O . GLN A 1 83 ? 13.246 8.134 -20.071 1.00 84.50 83 GLN A O 1
ATOM 683 N N . PHE A 1 84 ? 12.256 6.122 -19.908 1.00 82.94 84 PHE A N 1
ATOM 684 C CA . PHE A 1 84 ? 12.725 5.879 -18.553 1.00 82.94 84 PHE A CA 1
ATOM 685 C C . PHE A 1 84 ? 14.257 5.801 -18.534 1.00 82.94 84 PHE A C 1
ATOM 687 O O . PHE A 1 84 ? 14.883 6.493 -17.742 1.00 82.94 84 PHE A O 1
ATOM 694 N N . MET A 1 85 ? 14.898 5.066 -19.444 1.00 77.62 85 MET A N 1
ATOM 695 C CA . MET A 1 85 ? 16.364 4.963 -19.449 1.00 77.62 85 MET A CA 1
ATOM 696 C C . MET A 1 85 ? 17.096 6.280 -19.757 1.00 77.62 85 MET A C 1
ATOM 698 O O . MET A 1 85 ? 18.215 6.464 -19.278 1.00 77.62 85 MET A O 1
ATOM 702 N N . GLU A 1 86 ? 16.489 7.189 -20.521 1.00 73.81 86 GLU A N 1
ATOM 703 C CA . GLU A 1 86 ? 17.075 8.487 -20.897 1.00 73.81 86 GLU A CA 1
ATOM 704 C C . GLU A 1 86 ? 16.928 9.569 -19.813 1.00 73.81 86 GLU A C 1
ATOM 706 O O . GLU A 1 86 ? 17.682 10.541 -19.818 1.00 73.81 86 GLU A O 1
ATOM 711 N N . GLY A 1 87 ? 16.007 9.406 -18.859 1.00 65.31 87 GLY A N 1
ATOM 712 C CA . GLY A 1 87 ? 15.739 10.423 -17.840 1.00 65.31 87 GLY A CA 1
ATOM 713 C C . GLY A 1 87 ? 14.876 9.933 -16.683 1.00 65.31 87 GLY A C 1
ATOM 714 O O . GLY A 1 87 ? 13.892 10.593 -16.341 1.00 65.31 87 GLY A O 1
ATOM 715 N N . ILE A 1 88 ? 15.229 8.777 -16.095 1.00 62.53 88 ILE A N 1
ATOM 716 C CA . ILE A 1 88 ? 14.603 8.206 -14.887 1.00 62.53 88 ILE A CA 1
ATOM 717 C C . ILE A 1 88 ? 14.426 9.344 -13.871 1.00 62.53 88 ILE A C 1
ATOM 719 O O . ILE A 1 88 ? 15.385 9.851 -13.290 1.00 62.53 88 ILE A O 1
ATOM 723 N N . CYS A 1 89 ? 13.170 9.752 -13.691 1.00 63.16 89 CYS A N 1
ATOM 724 C CA . CYS A 1 89 ? 12.725 10.714 -12.689 1.00 63.16 89 CYS A CA 1
ATOM 725 C C . CYS A 1 89 ? 13.079 12.188 -12.885 1.00 63.16 89 CYS A C 1
ATOM 727 O O . CYS A 1 89 ? 13.311 12.884 -11.899 1.00 63.16 89 CYS A O 1
ATOM 729 N N . GLN A 1 90 ? 13.041 12.703 -14.111 1.00 77.81 90 GLN A N 1
ATOM 730 C CA . GLN A 1 90 ? 12.767 14.132 -14.271 1.00 77.81 90 GLN A CA 1
ATOM 731 C C . GLN A 1 90 ? 11.247 14.360 -14.321 1.00 77.81 90 GLN A C 1
ATOM 733 O O . GLN A 1 90 ? 10.612 13.914 -15.281 1.00 77.81 90 GLN A O 1
ATOM 738 N N . PRO A 1 91 ? 10.646 15.023 -13.310 1.00 81.56 91 PRO A N 1
ATOM 739 C CA . PRO A 1 91 ? 9.226 15.385 -13.295 1.00 81.56 91 PRO A CA 1
ATOM 740 C C . PRO A 1 91 ? 8.726 15.976 -14.620 1.00 81.56 91 PRO A C 1
ATOM 742 O O . PRO A 1 91 ? 7.702 15.547 -15.158 1.00 81.56 91 PRO A O 1
ATOM 745 N N . ASP A 1 92 ? 9.496 16.896 -15.197 1.00 85.81 92 ASP A N 1
ATOM 746 C CA . ASP A 1 92 ? 9.145 17.575 -16.447 1.00 85.81 92 ASP A CA 1
ATOM 747 C C . ASP A 1 92 ? 9.094 16.608 -17.639 1.00 85.81 92 ASP A C 1
ATOM 749 O O . ASP A 1 92 ? 8.206 16.688 -18.493 1.00 85.81 92 ASP A O 1
ATOM 753 N N . LEU A 1 93 ? 10.008 15.635 -17.670 1.00 85.31 93 LEU A N 1
ATOM 754 C CA . LEU A 1 93 ? 10.061 14.617 -18.713 1.00 85.31 93 LEU A CA 1
ATOM 755 C C . LEU A 1 93 ? 8.888 13.633 -18.592 1.00 85.31 93 LEU A C 1
ATOM 757 O O . LEU A 1 93 ? 8.250 13.306 -19.590 1.00 85.31 93 LEU A O 1
ATOM 761 N N . LEU A 1 94 ? 8.555 13.208 -17.369 1.00 88.94 94 LEU A N 1
ATOM 762 C CA . LEU A 1 94 ? 7.378 12.372 -17.107 1.00 88.94 94 LEU A CA 1
ATOM 763 C C . LEU A 1 94 ? 6.093 13.082 -17.558 1.00 88.94 94 LEU A C 1
ATOM 765 O O . LEU A 1 94 ? 5.269 12.480 -18.245 1.00 88.94 94 LEU A O 1
ATOM 769 N N . THR A 1 95 ? 5.970 14.374 -17.251 1.00 91.00 95 THR A N 1
ATOM 770 C CA . THR A 1 95 ? 4.829 15.199 -17.673 1.00 91.00 95 THR A CA 1
ATOM 771 C C . THR A 1 95 ? 4.752 15.324 -19.199 1.00 91.00 95 THR A C 1
ATOM 773 O O . THR A 1 95 ? 3.678 15.171 -19.777 1.00 91.00 95 THR A O 1
ATOM 776 N N . THR A 1 96 ? 5.893 15.509 -19.874 1.00 90.94 96 THR A N 1
ATOM 777 C CA . THR A 1 96 ? 5.985 15.543 -21.349 1.00 90.94 96 THR A CA 1
ATOM 778 C C . THR A 1 96 ? 5.488 14.243 -21.990 1.00 90.94 96 THR A C 1
ATOM 780 O O . THR A 1 96 ? 4.881 14.264 -23.059 1.00 90.94 96 THR A O 1
ATOM 783 N N . TYR A 1 97 ? 5.691 13.110 -21.317 1.00 90.56 97 TYR A N 1
ATOM 784 C CA . TYR A 1 97 ? 5.210 11.798 -21.747 1.00 90.56 97 TYR A CA 1
ATOM 785 C C . TYR A 1 97 ? 3.792 11.457 -21.270 1.00 90.56 97 TYR A C 1
ATOM 787 O O . TYR A 1 97 ? 3.368 10.313 -21.406 1.00 90.56 97 TYR A O 1
ATOM 795 N N . GLY A 1 98 ? 3.047 12.435 -20.746 1.00 93.31 98 GLY A N 1
ATOM 796 C CA . GLY A 1 98 ? 1.637 12.282 -20.384 1.00 93.31 98 GLY A CA 1
ATOM 797 C C . GLY A 1 98 ? 1.387 11.688 -18.997 1.00 93.31 98 GLY A C 1
ATOM 798 O O . GLY A 1 98 ? 0.239 11.390 -18.661 1.00 93.31 98 GLY A O 1
ATOM 799 N N . PHE A 1 99 ? 2.426 11.512 -18.174 1.00 94.06 99 PHE A N 1
ATOM 800 C CA . PHE A 1 99 ? 2.244 11.108 -16.782 1.00 94.06 99 PHE A CA 1
ATOM 801 C C . PHE A 1 99 ? 1.781 12.292 -15.930 1.00 94.06 99 PHE A C 1
ATOM 803 O O . PHE A 1 99 ? 2.329 13.388 -16.001 1.00 94.06 99 PHE A O 1
ATOM 810 N N . GLU A 1 100 ? 0.808 12.045 -15.060 1.00 95.06 100 GLU A N 1
ATOM 811 C CA . GLU A 1 100 ? 0.384 12.985 -14.026 1.00 95.06 100 GLU A CA 1
ATOM 812 C C . GLU A 1 100 ? 1.177 12.716 -12.747 1.00 95.06 100 GLU A C 1
ATOM 814 O O . GLU A 1 100 ? 1.197 11.589 -12.238 1.00 95.06 100 GLU A O 1
ATOM 819 N N . ILE A 1 101 ? 1.818 13.754 -12.211 1.00 93.56 101 ILE A N 1
ATOM 820 C CA . ILE A 1 101 ? 2.569 13.668 -10.960 1.00 93.56 101 ILE A CA 1
ATOM 821 C C . ILE A 1 101 ? 1.607 13.800 -9.786 1.00 93.56 101 ILE A C 1
ATOM 823 O O . ILE A 1 101 ? 1.025 14.855 -9.557 1.00 93.56 101 ILE A O 1
ATOM 827 N N . LEU A 1 102 ? 1.492 12.729 -9.004 1.00 91.56 102 LEU A N 1
ATOM 828 C CA . LEU A 1 102 ? 0.690 12.709 -7.781 1.00 91.56 102 LEU A CA 1
ATOM 829 C C . LEU A 1 102 ? 1.498 13.185 -6.576 1.00 91.56 102 LEU A C 1
ATOM 831 O O . LEU A 1 102 ? 0.977 13.829 -5.669 1.00 91.56 102 LEU A O 1
ATOM 835 N N . LYS A 1 103 ? 2.781 12.819 -6.539 1.00 89.12 103 LYS A N 1
ATOM 836 C CA . LYS A 1 103 ? 3.700 13.215 -5.476 1.00 89.12 103 LYS A CA 1
ATOM 837 C C . LYS A 1 103 ? 5.123 13.181 -5.985 1.00 89.12 103 LYS A C 1
ATOM 839 O O . LYS A 1 103 ? 5.569 12.148 -6.481 1.00 89.12 103 LYS A O 1
ATOM 844 N N . ASP A 1 104 ? 5.847 14.265 -5.760 1.00 87.00 104 ASP A N 1
ATOM 845 C CA . ASP A 1 104 ? 7.278 14.316 -6.007 1.00 87.00 104 ASP A CA 1
ATOM 846 C C . ASP A 1 104 ? 8.059 14.346 -4.690 1.00 87.00 104 ASP A C 1
ATOM 848 O O . ASP A 1 104 ? 7.661 14.985 -3.713 1.00 87.00 104 ASP A O 1
ATOM 852 N N . HIS A 1 105 ? 9.132 13.567 -4.624 1.00 82.19 105 HIS A N 1
ATOM 853 C CA . HIS A 1 105 ? 9.973 13.432 -3.442 1.00 82.19 105 HIS A CA 1
ATOM 854 C C . HIS A 1 105 ? 11.386 13.067 -3.879 1.00 82.19 105 HIS A C 1
ATOM 856 O O . HIS A 1 105 ? 11.561 12.236 -4.765 1.00 82.19 105 HIS A O 1
ATOM 862 N N . TYR A 1 106 ? 12.400 13.563 -3.166 1.00 74.38 106 TYR A N 1
ATOM 863 C CA . TYR A 1 106 ? 13.826 13.402 -3.506 1.00 74.38 106 TYR A CA 1
ATOM 864 C C . TYR A 1 106 ? 14.328 11.948 -3.665 1.00 74.38 106 TYR A C 1
ATOM 866 O O . TYR A 1 106 ? 15.455 11.724 -4.087 1.00 74.38 106 TYR A O 1
ATOM 874 N N . LEU A 1 107 ? 13.506 10.953 -3.315 1.00 77.38 107 LEU A N 1
ATOM 875 C CA . LEU A 1 107 ? 13.819 9.524 -3.445 1.00 77.38 107 LEU A CA 1
ATOM 876 C C . LEU A 1 107 ? 13.018 8.827 -4.541 1.00 77.38 107 LEU A C 1
ATOM 878 O O . LEU A 1 107 ? 13.409 7.763 -5.014 1.00 77.38 107 LEU A O 1
ATOM 882 N N . ARG A 1 108 ? 11.833 9.348 -4.855 1.00 85.00 108 ARG A N 1
ATOM 883 C CA . ARG A 1 108 ? 10.881 8.708 -5.755 1.00 85.00 108 ARG A CA 1
ATOM 884 C C . ARG A 1 108 ? 9.797 9.687 -6.170 1.00 85.00 108 ARG A C 1
ATOM 886 O O . ARG A 1 108 ? 9.245 10.385 -5.320 1.00 85.00 108 ARG A O 1
ATOM 893 N N . THR A 1 109 ? 9.392 9.591 -7.421 1.00 88.69 109 THR A N 1
ATOM 894 C CA . THR A 1 109 ? 8.205 10.265 -7.939 1.00 88.69 109 THR A CA 1
ATOM 895 C C . THR A 1 109 ? 7.080 9.237 -8.058 1.00 88.69 109 THR A C 1
ATOM 897 O O . THR A 1 109 ? 7.288 8.105 -8.508 1.00 88.69 109 THR A O 1
ATOM 900 N N . VAL A 1 110 ? 5.889 9.599 -7.586 1.00 92.00 110 VAL A N 1
ATOM 901 C CA . VAL A 1 110 ? 4.661 8.812 -7.728 1.00 92.00 110 VAL A CA 1
ATOM 902 C C . VAL A 1 110 ? 3.830 9.443 -8.829 1.00 92.00 110 VAL A C 1
ATOM 904 O O . VAL A 1 110 ? 3.459 10.613 -8.731 1.00 92.00 110 VAL A O 1
ATOM 907 N N . VAL A 1 111 ? 3.533 8.659 -9.858 1.00 94.31 111 VAL A N 1
ATOM 908 C CA . VAL A 1 111 ? 2.814 9.115 -11.046 1.00 94.31 111 VAL A CA 1
ATOM 909 C C . VAL A 1 111 ? 1.676 8.169 -11.411 1.00 94.31 111 VAL A C 1
ATOM 911 O O . VAL A 1 111 ? 1.680 7.004 -11.014 1.00 94.31 111 VAL A O 1
ATOM 914 N N . LYS A 1 112 ? 0.726 8.651 -12.207 1.00 96.38 112 LYS A N 1
ATOM 915 C CA . LYS A 1 112 ? -0.264 7.829 -12.921 1.00 96.38 112 LYS A CA 1
ATOM 916 C C . LYS A 1 112 ? -0.321 8.25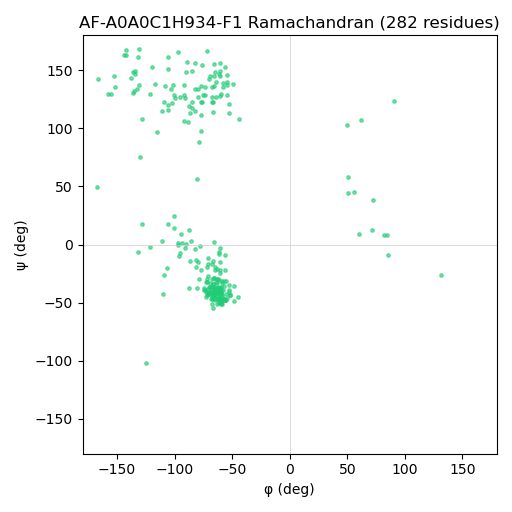3 -14.386 1.00 96.38 112 LYS A C 1
ATOM 918 O O . LYS A 1 112 ? 0.244 9.282 -14.748 1.00 96.38 112 LYS A O 1
ATOM 923 N N . HIS A 1 113 ? -0.986 7.471 -15.230 1.00 96.62 113 HIS A N 1
ATOM 924 C CA . HIS A 1 113 ? -1.136 7.808 -16.644 1.00 96.62 113 HIS A CA 1
ATOM 925 C C . HIS A 1 113 ? -2.580 7.562 -17.116 1.00 96.62 113 HIS A C 1
ATOM 927 O O . HIS A 1 113 ? -3.082 6.455 -16.911 1.00 96.62 113 HIS A O 1
ATOM 933 N N . PRO A 1 114 ? -3.247 8.522 -17.790 1.00 96.31 114 PRO A N 1
ATOM 934 C CA . PRO A 1 114 ? -4.651 8.385 -18.202 1.00 96.31 114 PRO A CA 1
ATOM 935 C C . PRO A 1 114 ? -4.944 7.162 -19.084 1.00 96.31 114 PRO A C 1
ATOM 937 O O . PRO A 1 114 ? -6.028 6.595 -19.012 1.00 96.31 114 PRO A O 1
ATOM 940 N N . ALA A 1 115 ? -3.974 6.733 -19.899 1.00 96.25 115 ALA A N 1
ATOM 941 C CA . ALA A 1 115 ? -4.118 5.556 -20.766 1.00 96.25 115 ALA A CA 1
ATOM 942 C C . ALA A 1 115 ? -4.142 4.206 -20.019 1.00 96.25 115 ALA A C 1
ATOM 944 O O . ALA A 1 115 ? -4.551 3.207 -20.603 1.00 96.25 115 ALA A O 1
ATOM 945 N N . ILE A 1 116 ? -3.704 4.156 -18.754 1.00 95.81 116 ILE A N 1
ATOM 946 C CA . ILE A 1 116 ? -3.772 2.962 -17.896 1.00 95.81 116 ILE A CA 1
ATOM 947 C C . ILE A 1 116 ? -4.401 3.377 -16.559 1.00 95.81 116 ILE A C 1
ATOM 949 O O . ILE A 1 116 ? -3.698 3.552 -15.559 1.00 95.81 116 ILE A O 1
ATOM 953 N N . PRO A 1 117 ? -5.729 3.591 -16.534 1.00 95.25 117 PRO A N 1
ATOM 954 C CA . PRO A 1 117 ? -6.428 3.956 -15.312 1.00 95.25 117 PRO A CA 1
ATOM 955 C C . PRO A 1 117 ? -6.389 2.806 -14.298 1.00 95.25 117 PRO A C 1
ATOM 957 O O . PRO A 1 117 ? -6.263 1.637 -14.663 1.00 95.25 117 PRO A O 1
ATOM 960 N N . GLY A 1 118 ? -6.513 3.145 -13.013 1.00 96.38 118 GLY A N 1
ATOM 961 C CA .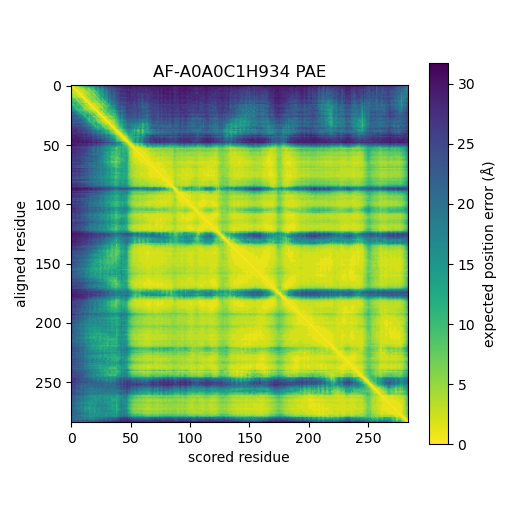 GLY A 1 118 ? -6.516 2.165 -11.922 1.00 96.38 118 GLY A CA 1
ATOM 962 C C . GLY A 1 118 ? -5.127 1.710 -11.471 1.00 96.38 118 GLY A C 1
ATOM 963 O O . GLY A 1 118 ? -5.029 0.790 -10.662 1.00 96.38 118 GLY A O 1
ATOM 964 N N . TYR A 1 119 ? -4.055 2.344 -11.957 1.00 98.00 119 TYR A N 1
ATOM 965 C CA . TYR A 1 119 ? -2.686 2.052 -11.535 1.00 98.00 119 TYR A CA 1
ATOM 966 C C . TYR A 1 119 ? -1.880 3.319 -11.264 1.00 98.00 119 TYR A C 1
ATOM 968 O O . TYR A 1 119 ? -1.999 4.328 -11.961 1.00 98.00 119 TYR A O 1
ATOM 976 N N . ILE A 1 120 ? -0.985 3.209 -10.286 1.00 97.00 120 ILE A N 1
ATOM 977 C CA . ILE A 1 120 ? 0.058 4.189 -9.995 1.00 97.00 120 ILE A CA 1
ATOM 978 C C . ILE A 1 120 ? 1.439 3.546 -10.127 1.00 97.00 120 ILE A C 1
ATOM 980 O O . ILE A 1 120 ? 1.632 2.348 -9.889 1.00 97.00 120 ILE A O 1
ATOM 984 N N . PHE A 1 121 ? 2.426 4.371 -10.446 1.00 94.88 121 PHE A N 1
ATOM 985 C CA . PHE A 1 121 ? 3.815 3.982 -10.633 1.00 94.88 121 PHE A CA 1
ATOM 986 C C . PHE A 1 121 ? 4.688 4.759 -9.656 1.00 94.88 121 PHE A C 1
ATOM 988 O O . PHE A 1 121 ? 4.594 5.983 -9.570 1.00 94.88 121 PHE A O 1
ATOM 995 N N . LYS A 1 122 ? 5.551 4.063 -8.913 1.00 92.44 122 LYS A N 1
ATOM 996 C CA . LYS A 1 122 ? 6.605 4.698 -8.113 1.00 92.44 122 LYS A CA 1
ATOM 997 C C . LYS A 1 122 ? 7.934 4.466 -8.809 1.00 92.44 122 LYS A C 1
ATOM 999 O O . LYS A 1 122 ? 8.386 3.325 -8.927 1.00 92.44 122 LYS A O 1
ATOM 1004 N N . ILE A 1 123 ? 8.540 5.555 -9.254 1.00 88.44 123 ILE A N 1
ATOM 1005 C CA . ILE A 1 123 ? 9.792 5.555 -10.004 1.00 88.44 123 ILE A CA 1
ATOM 1006 C C . ILE A 1 123 ? 10.861 6.120 -9.071 1.00 88.44 123 ILE A C 1
ATOM 1008 O O . ILE A 1 123 ? 10.679 7.195 -8.503 1.00 88.44 123 ILE A O 1
ATOM 1012 N N . ALA A 1 124 ? 11.930 5.362 -8.826 1.00 79.25 124 ALA A N 1
ATOM 1013 C CA . ALA A 1 124 ? 12.992 5.776 -7.913 1.00 79.25 124 ALA A CA 1
ATOM 1014 C C . ALA A 1 124 ? 13.935 6.770 -8.603 1.00 79.25 124 ALA A C 1
ATOM 1016 O O . ALA A 1 124 ? 14.449 6.469 -9.677 1.00 79.25 124 ALA A O 1
ATOM 1017 N N . CYS A 1 125 ? 14.162 7.935 -7.994 1.00 68.31 125 CYS A N 1
ATOM 1018 C CA . CYS A 1 125 ? 15.004 8.988 -8.566 1.00 68.31 125 CYS A CA 1
ATOM 1019 C C . CYS A 1 125 ? 16.480 8.694 -8.278 1.00 68.31 125 CYS A C 1
ATOM 1021 O O . CYS A 1 125 ? 16.835 8.329 -7.155 1.00 68.31 125 CYS A O 1
ATOM 1023 N N . GLN A 1 126 ? 17.345 8.821 -9.286 1.00 61.78 126 GLN A N 1
ATOM 1024 C CA . GLN A 1 126 ? 18.784 8.619 -9.117 1.00 61.78 126 GLN A CA 1
ATOM 1025 C C . GLN A 1 126 ? 19.425 9.658 -8.197 1.00 61.78 126 GLN A C 1
ATOM 1027 O O . GLN A 1 126 ? 19.029 10.818 -8.181 1.00 61.78 126 GLN A O 1
ATOM 1032 N N . GLY A 1 127 ? 20.472 9.226 -7.486 1.00 57.34 127 GLY A N 1
ATOM 1033 C CA . GLY A 1 127 ? 21.489 10.116 -6.917 1.00 57.34 127 GLY A CA 1
ATOM 1034 C C . GLY A 1 127 ? 21.826 9.889 -5.444 1.00 57.34 127 GLY A C 1
ATOM 1035 O O . GLY A 1 127 ? 22.943 10.197 -5.039 1.00 57.34 127 GLY A O 1
ATOM 1036 N N . HIS A 1 128 ? 20.910 9.338 -4.636 1.00 51.78 128 HIS A N 1
ATOM 1037 C CA . HIS A 1 128 ? 21.059 9.426 -3.171 1.00 51.78 128 HIS A CA 1
ATOM 1038 C C . HIS A 1 128 ? 20.880 8.131 -2.372 1.00 51.78 128 HIS A C 1
ATOM 1040 O O . HIS A 1 128 ? 21.148 8.140 -1.171 1.00 51.78 128 HIS A O 1
ATOM 1046 N N . ILE A 1 129 ? 20.470 7.016 -2.984 1.00 56.66 129 ILE A N 1
ATOM 1047 C CA . ILE A 1 129 ? 20.326 5.740 -2.271 1.00 56.66 129 ILE A CA 1
ATOM 1048 C C . ILE A 1 129 ? 21.033 4.614 -3.048 1.00 56.66 129 ILE A C 1
ATOM 1050 O O . ILE A 1 129 ? 20.878 4.534 -4.267 1.00 56.66 129 ILE A O 1
ATOM 1054 N N . PRO A 1 130 ? 21.771 3.715 -2.363 1.00 61.25 130 PRO A N 1
ATOM 1055 C CA . PRO A 1 130 ? 22.293 2.492 -2.965 1.00 61.25 130 PRO A CA 1
ATOM 1056 C C . PRO A 1 130 ? 21.190 1.647 -3.614 1.00 61.25 130 PRO A C 1
ATOM 1058 O O . PRO A 1 130 ? 20.139 1.424 -3.007 1.00 61.25 130 PRO A O 1
ATOM 1061 N N . HIS A 1 131 ? 21.462 1.111 -4.802 1.00 61.25 131 HIS A N 1
ATOM 1062 C CA . HIS A 1 131 ? 20.544 0.280 -5.590 1.00 61.25 131 HIS A CA 1
ATOM 1063 C C . HIS A 1 131 ? 19.957 -0.909 -4.823 1.00 61.25 131 HIS A C 1
ATOM 1065 O O . HIS A 1 131 ? 18.749 -1.145 -4.888 1.00 61.25 131 HIS A O 1
ATOM 1071 N N . GLU A 1 132 ? 20.768 -1.566 -3.987 1.00 60.75 132 GLU A N 1
ATOM 1072 C CA . GLU A 1 132 ? 20.318 -2.645 -3.099 1.00 60.75 132 GLU A CA 1
ATOM 1073 C C . GLU A 1 132 ? 19.155 -2.226 -2.194 1.00 60.75 132 GLU A C 1
ATOM 1075 O O . GLU A 1 132 ? 18.279 -3.019 -1.852 1.00 60.75 132 GLU A O 1
ATOM 1080 N N . THR A 1 133 ? 19.099 -0.953 -1.818 1.00 65.81 133 THR A N 1
ATOM 1081 C CA . THR A 1 133 ? 18.013 -0.419 -0.997 1.00 65.81 133 THR A CA 1
ATOM 1082 C C . THR A 1 133 ? 16.721 -0.304 -1.807 1.00 65.81 133 THR A C 1
ATOM 1084 O O . THR A 1 133 ? 15.647 -0.521 -1.257 1.00 65.81 133 THR A O 1
ATOM 1087 N N . HIS A 1 134 ? 16.783 -0.026 -3.113 1.00 74.00 134 HIS A N 1
ATOM 1088 C CA . HIS A 1 134 ? 15.593 0.213 -3.935 1.00 74.00 134 HIS A CA 1
ATOM 1089 C C . HIS A 1 134 ? 14.736 -1.046 -4.084 1.00 74.00 134 HIS A C 1
ATOM 1091 O O . HIS A 1 134 ? 13.554 -1.035 -3.734 1.00 74.00 134 HIS A O 1
ATOM 1097 N N . TYR A 1 135 ? 15.319 -2.157 -4.546 1.00 77.62 135 TYR A N 1
ATOM 1098 C CA . TYR A 1 135 ? 14.542 -3.388 -4.716 1.00 77.62 135 TYR A CA 1
ATOM 1099 C C . TYR A 1 135 ? 14.173 -4.032 -3.372 1.00 77.62 135 TYR A C 1
ATOM 1101 O O . TYR A 1 135 ? 13.102 -4.632 -3.259 1.00 77.62 135 TYR A O 1
ATOM 1109 N N . ASN A 1 136 ? 14.985 -3.862 -2.321 1.00 82.62 136 ASN A N 1
ATOM 1110 C CA . ASN A 1 136 ? 14.616 -4.293 -0.969 1.00 82.62 136 ASN A CA 1
ATOM 1111 C C . ASN A 1 136 ? 13.399 -3.512 -0.444 1.00 82.62 136 ASN A C 1
ATOM 1113 O O . ASN A 1 136 ? 12.477 -4.091 0.128 1.00 82.62 136 ASN A O 1
ATOM 1117 N N . GLU A 1 137 ? 13.331 -2.198 -0.668 1.00 84.88 137 GLU A N 1
ATOM 1118 C CA . GLU A 1 137 ? 12.158 -1.410 -0.284 1.00 84.88 137 GLU A CA 1
ATOM 1119 C C . GLU A 1 137 ? 10.902 -1.784 -1.075 1.00 84.88 137 GLU A C 1
ATOM 1121 O O . GLU A 1 137 ? 9.807 -1.844 -0.507 1.00 84.88 137 GLU A O 1
ATOM 1126 N N . TRP A 1 138 ? 11.043 -2.057 -2.371 1.00 89.25 138 TRP A N 1
ATOM 1127 C CA . TRP A 1 138 ? 9.932 -2.489 -3.214 1.00 89.25 138 TRP A CA 1
ATOM 1128 C C . TRP A 1 138 ? 9.404 -3.866 -2.828 1.00 89.25 138 TRP A C 1
ATOM 1130 O O . TRP A 1 138 ? 8.197 -4.020 -2.637 1.00 89.25 138 TRP A O 1
ATOM 1140 N N . THR A 1 139 ? 10.285 -4.841 -2.618 1.00 90.44 139 THR A N 1
ATOM 1141 C CA . THR A 1 139 ? 9.888 -6.178 -2.153 1.00 90.44 139 THR A CA 1
ATOM 1142 C C . THR A 1 139 ? 9.238 -6.134 -0.776 1.00 90.44 139 THR A C 1
ATOM 1144 O O . THR A 1 139 ? 8.209 -6.779 -0.577 1.00 90.44 139 THR A O 1
ATOM 1147 N N . MET A 1 140 ? 9.738 -5.314 0.158 1.00 89.56 140 MET A N 1
ATOM 1148 C CA . MET A 1 140 ? 9.074 -5.113 1.453 1.00 89.56 140 MET A CA 1
ATOM 1149 C C . MET A 1 140 ? 7.654 -4.564 1.299 1.00 89.56 140 MET A C 1
ATOM 1151 O O . MET A 1 140 ? 6.746 -5.024 1.987 1.00 89.56 140 MET A O 1
ATOM 1155 N N . ARG A 1 141 ? 7.433 -3.618 0.379 1.00 92.12 141 ARG A N 1
ATOM 1156 C CA . ARG A 1 141 ? 6.091 -3.083 0.108 1.00 92.12 141 ARG A CA 1
ATOM 1157 C C . ARG A 1 141 ? 5.169 -4.134 -0.506 1.00 92.12 141 ARG A C 1
ATOM 1159 O O . ARG A 1 141 ? 4.007 -4.202 -0.108 1.00 92.12 141 ARG A O 1
ATOM 1166 N N . ILE A 1 142 ? 5.651 -4.947 -1.445 1.00 94.94 142 ILE A N 1
ATOM 1167 C CA . ILE A 1 142 ? 4.838 -5.991 -2.089 1.00 94.94 142 ILE A CA 1
ATOM 1168 C C . ILE A 1 142 ? 4.468 -7.083 -1.085 1.00 94.94 142 ILE A C 1
ATOM 1170 O O . ILE A 1 142 ? 3.287 -7.364 -0.895 1.00 94.94 142 ILE A O 1
ATOM 1174 N N . THR A 1 143 ? 5.455 -7.619 -0.368 1.00 93.94 143 THR A N 1
ATOM 1175 C CA . THR A 1 143 ? 5.238 -8.633 0.678 1.00 93.94 143 THR A CA 1
ATOM 1176 C C . THR A 1 143 ? 4.357 -8.114 1.811 1.00 93.94 143 THR A C 1
ATOM 1178 O O . THR A 1 143 ? 3.476 -8.830 2.286 1.00 93.94 143 THR A O 1
ATOM 1181 N N . GLY A 1 144 ? 4.527 -6.851 2.210 1.00 93.50 144 GLY A N 1
ATOM 1182 C CA . GLY A 1 144 ? 3.665 -6.206 3.195 1.00 93.50 144 GLY A CA 1
ATOM 1183 C C . GLY A 1 144 ? 2.227 -6.107 2.716 1.00 93.50 144 GLY A C 1
ATOM 1184 O O . GLY A 1 144 ? 1.311 -6.404 3.475 1.00 93.50 144 GLY A O 1
ATOM 1185 N N . SER A 1 145 ? 2.030 -5.783 1.436 1.00 96.00 145 SER A N 1
ATOM 1186 C CA . SER A 1 145 ? 0.706 -5.758 0.820 1.00 96.00 145 SER A CA 1
ATOM 1187 C C . SER A 1 145 ? 0.017 -7.120 0.874 1.00 96.00 145 SER A C 1
ATOM 1189 O O . SER A 1 145 ? -1.094 -7.233 1.377 1.00 96.00 145 SER A O 1
ATOM 1191 N N . GLN A 1 146 ? 0.722 -8.167 0.440 1.00 96.00 146 GLN A N 1
ATOM 1192 C CA . GLN A 1 146 ? 0.227 -9.546 0.452 1.00 96.00 146 GLN A CA 1
ATOM 1193 C C . GLN A 1 146 ? -0.090 -10.027 1.875 1.00 96.00 146 GLN A C 1
ATOM 1195 O O . GLN A 1 146 ? -1.088 -10.705 2.104 1.00 96.00 146 GLN A O 1
ATOM 1200 N N . THR A 1 147 ? 0.747 -9.656 2.846 1.00 95.31 147 THR A N 1
ATOM 1201 C CA . THR A 1 147 ? 0.565 -10.022 4.257 1.00 95.31 147 THR A CA 1
ATOM 1202 C C . THR A 1 147 ? -0.657 -9.333 4.863 1.00 95.31 147 THR A C 1
ATOM 1204 O O . THR A 1 147 ? -1.452 -9.972 5.556 1.00 95.31 147 THR A O 1
ATOM 1207 N N . ILE A 1 148 ? -0.836 -8.041 4.575 1.00 95.88 148 ILE A N 1
ATOM 1208 C CA . ILE A 1 148 ? -2.018 -7.281 4.988 1.00 95.88 148 ILE A CA 1
ATOM 1209 C C . ILE A 1 148 ? -3.269 -7.873 4.340 1.00 95.88 148 ILE A C 1
ATOM 1211 O O . ILE A 1 148 ? -4.227 -8.154 5.050 1.00 95.88 148 ILE A O 1
ATOM 1215 N N . GLU A 1 149 ? -3.246 -8.141 3.032 1.00 97.44 149 GLU A N 1
ATOM 1216 C CA . GLU A 1 149 ? -4.381 -8.721 2.303 1.00 97.44 149 GLU A CA 1
ATOM 1217 C C . GLU A 1 149 ? -4.805 -10.070 2.896 1.00 97.44 149 GLU A C 1
ATOM 1219 O O . GLU A 1 149 ? -5.988 -10.305 3.140 1.00 97.44 149 GLU A O 1
ATOM 1224 N N . ALA A 1 150 ? -3.837 -10.947 3.176 1.00 96.69 150 ALA A N 1
ATOM 1225 C CA . ALA A 1 150 ? -4.099 -12.238 3.799 1.00 96.69 150 ALA A CA 1
ATOM 1226 C C . ALA A 1 150 ? -4.741 -12.088 5.187 1.00 96.69 150 ALA A C 1
ATOM 1228 O O . ALA A 1 150 ? -5.644 -12.847 5.526 1.00 96.69 150 ALA A O 1
ATOM 1229 N N . SER A 1 151 ? -4.315 -11.093 5.968 1.00 97.12 151 SER A N 1
ATOM 1230 C CA . SER A 1 151 ? -4.848 -10.847 7.315 1.00 97.12 151 SER A CA 1
ATOM 1231 C C . SER A 1 151 ? -6.242 -10.225 7.287 1.00 97.12 151 SER A C 1
ATOM 1233 O O . SER A 1 151 ? -7.087 -10.597 8.095 1.00 97.12 151 SER A O 1
ATOM 1235 N N . ILE A 1 152 ? -6.508 -9.329 6.327 1.00 97.81 152 ILE A N 1
ATOM 1236 C CA . ILE A 1 152 ? -7.853 -8.791 6.079 1.00 97.81 152 ILE A CA 1
ATOM 1237 C C . ILE A 1 152 ? -8.822 -9.952 5.828 1.00 97.81 152 ILE A C 1
ATOM 1239 O O . ILE A 1 152 ? -9.865 -10.013 6.472 1.00 97.81 152 ILE A O 1
ATOM 1243 N N . LYS A 1 153 ? -8.442 -10.907 4.968 1.00 97.62 153 LYS A N 1
ATOM 1244 C CA . LYS A 1 153 ? -9.251 -12.101 4.675 1.00 97.62 153 LYS A CA 1
ATOM 1245 C C . LYS A 1 153 ? -9.404 -13.019 5.884 1.00 97.62 153 LYS A C 1
ATOM 1247 O O . LYS A 1 153 ? -10.504 -13.458 6.203 1.00 97.62 153 LYS A O 1
ATOM 1252 N N . ALA A 1 154 ? -8.310 -13.286 6.595 1.00 97.06 154 ALA A N 1
ATOM 1253 C CA . ALA A 1 154 ? -8.318 -14.159 7.769 1.00 97.06 154 ALA A CA 1
ATOM 1254 C C . ALA A 1 154 ? -9.199 -13.626 8.912 1.00 97.06 154 ALA A C 1
ATOM 1256 O O . ALA A 1 154 ? -9.740 -14.411 9.688 1.00 97.06 154 ALA A O 1
ATOM 1257 N N . PHE A 1 155 ? -9.351 -12.304 9.023 1.00 97.38 155 PHE A N 1
ATOM 1258 C CA . PHE A 1 155 ? -10.223 -11.673 10.014 1.00 97.38 155 PHE A CA 1
ATOM 1259 C C . PHE A 1 155 ? -11.609 -11.300 9.486 1.00 97.38 155 PHE A C 1
ATOM 1261 O O . PHE A 1 155 ? -12.403 -10.768 10.261 1.00 97.38 155 PHE A O 1
ATOM 1268 N N . SER A 1 156 ? -11.905 -11.594 8.218 1.00 98.00 156 SER A N 1
ATOM 1269 C CA . SER A 1 156 ? -13.160 -11.226 7.558 1.00 98.00 156 SER A CA 1
ATOM 1270 C C . SER A 1 156 ? -13.444 -9.717 7.615 1.00 98.00 156 SER A C 1
ATOM 1272 O O . SER A 1 156 ? -14.534 -9.292 7.995 1.00 98.00 156 SER A O 1
ATOM 1274 N N . PHE A 1 157 ? -12.427 -8.899 7.326 1.00 98.31 157 PHE A N 1
ATOM 1275 C CA . PHE A 1 157 ? -12.496 -7.431 7.352 1.00 98.31 157 PHE A CA 1
ATOM 1276 C C . PHE A 1 157 ? -12.530 -6.799 5.950 1.00 98.31 157 PHE A C 1
ATOM 1278 O O . PHE A 1 157 ? -12.224 -5.615 5.796 1.00 98.31 157 PHE A O 1
ATOM 1285 N N . GLU A 1 158 ? -12.852 -7.564 4.907 1.00 97.94 158 GLU A N 1
ATOM 1286 C CA . GLU A 1 158 ? -12.905 -7.095 3.516 1.00 97.94 158 GLU A CA 1
ATOM 1287 C C . GLU A 1 158 ? -13.966 -6.012 3.284 1.00 97.94 158 GLU A C 1
ATOM 1289 O O . GLU A 1 158 ? -13.886 -5.273 2.300 1.00 97.94 158 GLU A O 1
ATOM 1294 N N . ASP A 1 159 ? -14.968 -5.921 4.158 1.00 97.38 159 ASP A N 1
ATOM 1295 C CA . ASP A 1 159 ? -15.999 -4.884 4.160 1.00 97.38 159 ASP A CA 1
ATOM 1296 C C . ASP A 1 159 ? -15.430 -3.502 4.510 1.00 97.38 159 ASP A C 1
ATOM 1298 O O . ASP A 1 159 ? -15.908 -2.494 3.994 1.00 97.38 159 ASP A O 1
ATOM 1302 N N . ILE A 1 160 ? -14.369 -3.460 5.320 1.00 97.81 160 ILE A N 1
ATOM 1303 C CA . ILE A 1 160 ? -13.788 -2.224 5.858 1.00 97.81 160 ILE A CA 1
ATOM 1304 C C . ILE A 1 160 ? -12.431 -1.919 5.249 1.00 97.81 160 ILE A C 1
ATOM 1306 O O . ILE A 1 160 ? -12.150 -0.763 4.935 1.00 97.81 160 ILE A O 1
ATOM 1310 N N . PHE A 1 161 ? -11.574 -2.926 5.100 1.00 98.19 161 PHE A N 1
ATOM 1311 C CA . PHE A 1 161 ? -10.199 -2.726 4.675 1.00 98.19 161 PHE A CA 1
ATOM 1312 C C . PHE A 1 161 ? -9.964 -3.142 3.235 1.00 98.19 161 PHE A C 1
ATOM 1314 O O . PHE A 1 161 ? -10.568 -4.062 2.686 1.00 98.19 161 PHE A O 1
ATOM 1321 N N . SER A 1 162 ? -8.995 -2.466 2.636 1.00 97.75 162 SER A N 1
ATOM 1322 C CA . SER A 1 162 ? -8.434 -2.816 1.345 1.00 97.75 162 SER A CA 1
ATOM 1323 C C . SER A 1 162 ? -6.935 -2.531 1.334 1.00 97.75 162 SER A C 1
ATOM 1325 O O . SER A 1 162 ? -6.390 -1.840 2.199 1.00 97.75 162 SER A O 1
ATOM 1327 N N . VAL A 1 163 ? -6.230 -3.107 0.371 1.00 97.38 163 VAL A N 1
ATOM 1328 C CA . VAL A 1 163 ? -4.796 -2.896 0.193 1.00 97.38 163 VAL A CA 1
ATOM 1329 C C . VAL A 1 163 ? -4.479 -3.085 -1.292 1.00 97.38 163 VAL A C 1
ATOM 1331 O O . VAL A 1 163 ? -4.994 -4.033 -1.883 1.00 97.38 163 VAL A O 1
ATOM 1334 N N . PRO A 1 164 ? -3.673 -2.211 -1.925 1.00 97.25 164 PRO A N 1
ATOM 1335 C CA . PRO A 1 164 ? -3.433 -2.322 -3.356 1.00 97.25 164 PRO A CA 1
ATOM 1336 C C . PRO A 1 164 ? -2.509 -3.489 -3.647 1.00 97.25 164 PRO A C 1
ATOM 1338 O O . PRO A 1 164 ? -1.450 -3.599 -3.013 1.00 97.25 164 PRO A O 1
ATOM 1341 N N . LYS A 1 165 ? -2.822 -4.303 -4.654 1.00 97.44 165 LYS A N 1
ATOM 1342 C CA . LYS A 1 165 ? -1.833 -5.232 -5.207 1.00 97.44 165 LYS A CA 1
ATOM 1343 C C . LYS A 1 165 ? -0.663 -4.451 -5.785 1.00 97.44 165 LYS A C 1
ATOM 1345 O O . LYS A 1 165 ? -0.805 -3.314 -6.240 1.00 97.44 165 LYS A O 1
ATOM 1350 N N . LYS A 1 166 ? 0.525 -5.046 -5.691 1.00 97.56 166 LYS A N 1
ATOM 1351 C CA . LYS A 1 166 ? 1.781 -4.404 -6.071 1.00 97.56 166 LYS A CA 1
ATOM 1352 C C . LYS A 1 166 ? 2.658 -5.383 -6.829 1.00 97.56 166 LYS A C 1
ATOM 1354 O O . LYS A 1 166 ? 2.718 -6.556 -6.469 1.00 97.56 166 LYS A O 1
ATOM 1359 N N . TRP A 1 167 ? 3.372 -4.868 -7.818 1.00 97.81 167 TRP A N 1
ATOM 1360 C CA . TRP A 1 167 ? 4.279 -5.639 -8.659 1.00 97.81 167 TRP A CA 1
ATOM 1361 C C . TRP A 1 167 ? 5.528 -4.833 -8.983 1.00 97.81 167 TRP A C 1
ATOM 1363 O O . TRP A 1 167 ? 5.549 -3.608 -8.865 1.00 97.81 167 TRP A O 1
ATOM 1373 N N . LEU A 1 168 ? 6.558 -5.527 -9.440 1.00 95.69 168 LEU A N 1
ATOM 1374 C CA . LEU A 1 168 ? 7.748 -4.931 -10.018 1.00 95.69 168 LEU A CA 1
ATOM 1375 C C . LEU A 1 168 ? 7.702 -5.014 -11.542 1.00 95.69 168 LEU A C 1
ATOM 1377 O O . LEU A 1 168 ? 7.372 -6.054 -12.111 1.00 95.69 168 LEU A O 1
ATOM 1381 N N . TYR A 1 169 ? 8.095 -3.929 -12.196 1.00 94.88 169 TYR A N 1
ATOM 1382 C CA . TYR A 1 169 ? 8.420 -3.914 -13.615 1.00 94.88 169 TYR A CA 1
ATOM 1383 C C . TYR A 1 169 ? 9.928 -3.698 -13.780 1.00 94.88 169 TYR A C 1
ATOM 1385 O O . TYR A 1 169 ? 10.421 -2.641 -13.374 1.00 94.88 169 TYR A O 1
ATOM 1393 N N . PRO A 1 170 ? 10.675 -4.682 -14.311 1.00 91.62 170 PRO A N 1
ATOM 1394 C CA . PRO A 1 170 ? 12.098 -4.522 -14.575 1.00 91.62 170 PRO A CA 1
ATOM 1395 C C . PRO A 1 170 ? 12.310 -3.624 -15.796 1.00 91.62 170 PRO A C 1
ATOM 1397 O O . PRO A 1 170 ? 11.751 -3.881 -16.858 1.00 91.62 170 PRO A O 1
ATOM 1400 N N . LEU A 1 171 ? 13.145 -2.600 -15.654 1.00 88.06 171 LEU A N 1
ATOM 1401 C CA . LEU A 1 171 ? 13.618 -1.793 -16.772 1.00 88.06 171 LEU A CA 1
ATOM 1402 C C . LEU A 1 171 ? 14.833 -2.460 -17.431 1.00 88.06 171 LEU A C 1
ATOM 1404 O O . LEU A 1 171 ? 15.606 -3.136 -16.746 1.00 88.06 171 LEU A O 1
ATOM 1408 N N . PRO A 1 172 ? 15.040 -2.276 -18.745 1.00 83.44 172 PRO A N 1
ATOM 1409 C CA . PRO A 1 172 ? 16.237 -2.769 -19.405 1.00 83.44 172 PRO A CA 1
ATOM 1410 C C . PRO A 1 172 ? 17.491 -2.131 -18.800 1.00 83.44 172 PRO A C 1
ATOM 1412 O O . PRO A 1 172 ? 17.480 -0.996 -18.331 1.00 83.44 172 PRO A O 1
ATOM 1415 N N . LYS A 1 173 ? 18.602 -2.866 -18.816 1.00 76.25 173 LYS A N 1
ATOM 1416 C CA . LYS A 1 173 ? 19.891 -2.342 -18.366 1.00 76.25 173 LYS A CA 1
ATOM 1417 C C . LYS A 1 173 ? 20.361 -1.247 -19.331 1.00 76.25 173 LYS A C 1
ATOM 1419 O O . LYS A 1 173 ? 20.427 -1.489 -20.534 1.00 76.25 173 LYS A O 1
ATOM 1424 N N . SER A 1 174 ? 20.697 -0.063 -18.821 1.00 66.69 174 SER A N 1
ATOM 1425 C CA . SER A 1 174 ? 21.328 0.993 -19.630 1.00 66.69 174 SER A CA 1
ATOM 1426 C C . SER A 1 174 ? 22.845 0.860 -19.571 1.00 66.69 174 SER A C 1
ATOM 1428 O O . SER A 1 174 ? 23.396 0.502 -18.539 1.00 66.69 174 SER A O 1
ATOM 1430 N N . ASN A 1 175 ? 23.542 1.236 -20.642 1.00 53.62 175 ASN A N 1
ATOM 1431 C CA . ASN A 1 175 ? 25.004 1.340 -20.634 1.00 53.62 175 ASN A CA 1
ATOM 1432 C C . ASN A 1 175 ? 25.523 2.363 -19.605 1.00 53.62 175 ASN A C 1
ATOM 1434 O O . ASN A 1 175 ? 26.655 2.244 -19.148 1.00 53.62 175 ASN A O 1
ATOM 1438 N N . SER A 1 176 ? 24.705 3.353 -19.228 1.00 57.59 176 SER A N 1
ATOM 1439 C CA . SER A 1 176 ? 25.034 4.324 -18.176 1.00 57.59 176 SER A CA 1
ATOM 1440 C C . SER A 1 176 ? 24.814 3.786 -16.758 1.00 57.59 176 SER A C 1
ATOM 1442 O O . SER A 1 176 ? 25.311 4.376 -15.802 1.00 57.59 176 SER A O 1
ATOM 1444 N N . LEU A 1 177 ? 24.087 2.673 -16.605 1.00 60.06 177 LEU A N 1
ATOM 1445 C CA . LEU A 1 177 ? 23.689 2.106 -15.319 1.00 60.06 177 LEU A CA 1
ATOM 1446 C C . LEU A 1 177 ? 24.084 0.635 -15.273 1.00 60.06 177 LEU A C 1
ATOM 1448 O O . LEU A 1 177 ? 23.458 -0.224 -15.886 1.00 60.06 177 LEU A O 1
ATOM 1452 N N . ASN A 1 178 ? 25.107 0.316 -14.485 1.00 61.75 178 ASN A N 1
ATOM 1453 C CA . ASN A 1 178 ? 25.610 -1.054 -14.367 1.00 61.75 178 ASN A CA 1
ATOM 1454 C C . ASN A 1 178 ? 24.618 -2.047 -13.718 1.00 61.75 178 ASN A C 1
ATOM 1456 O O . ASN A 1 178 ? 24.949 -3.231 -13.608 1.00 61.75 178 ASN A O 1
ATOM 1460 N N . GLU A 1 179 ? 23.403 -1.616 -13.371 1.00 70.56 179 GLU A N 1
ATOM 1461 C CA . GLU A 1 179 ? 22.406 -2.343 -12.579 1.00 70.56 179 GLU A CA 1
ATOM 1462 C C . GLU A 1 179 ? 20.992 -2.218 -13.182 1.00 70.56 179 GLU A C 1
ATOM 1464 O O . GLU A 1 179 ? 20.645 -1.195 -13.777 1.00 70.56 179 GLU A O 1
ATOM 1469 N N . THR A 1 180 ? 20.159 -3.251 -13.011 1.00 76.06 180 THR A N 1
ATOM 1470 C CA . THR A 1 180 ? 18.756 -3.278 -13.470 1.00 76.06 180 THR A CA 1
ATOM 1471 C C . THR A 1 180 ? 17.851 -2.453 -12.557 1.00 76.06 180 THR A C 1
ATOM 1473 O O . THR A 1 180 ? 17.757 -2.735 -11.364 1.00 76.06 180 THR A O 1
ATOM 1476 N N . TRP A 1 181 ? 17.136 -1.462 -13.090 1.00 83.38 181 TRP A N 1
ATOM 1477 C CA . TRP A 1 181 ? 16.188 -0.647 -12.316 1.00 83.38 181 TRP A CA 1
ATOM 1478 C C . TRP A 1 181 ? 14.785 -1.253 -12.317 1.00 83.38 181 TRP A C 1
ATOM 1480 O O . TRP A 1 181 ? 14.426 -2.018 -13.208 1.00 83.38 181 TRP A O 1
ATOM 1490 N N . TYR A 1 182 ? 13.978 -0.899 -11.316 1.00 88.75 182 TYR A N 1
ATOM 1491 C CA . TYR A 1 182 ? 12.618 -1.415 -11.175 1.00 88.75 182 TYR A CA 1
ATOM 1492 C C . TYR A 1 182 ? 11.626 -0.290 -10.896 1.00 88.75 182 TYR A C 1
ATOM 1494 O O . TYR A 1 182 ? 11.844 0.536 -10.004 1.00 88.75 182 TYR A O 1
ATOM 1502 N N . ILE A 1 183 ? 10.503 -0.315 -11.608 1.00 91.69 183 ILE A N 1
ATOM 1503 C CA . ILE A 1 183 ? 9.324 0.496 -11.303 1.00 91.69 183 ILE A CA 1
ATOM 1504 C C . ILE A 1 183 ? 8.417 -0.328 -10.390 1.00 91.69 183 ILE A C 1
ATOM 1506 O O . ILE A 1 183 ? 8.093 -1.476 -10.701 1.00 91.69 183 ILE A O 1
ATOM 1510 N N . LEU A 1 184 ? 7.993 0.252 -9.265 1.00 94.56 184 LEU A N 1
ATOM 1511 C CA . LEU A 1 184 ? 6.950 -0.352 -8.440 1.00 94.56 184 LEU A CA 1
ATOM 1512 C C . LEU A 1 184 ? 5.587 0.058 -9.000 1.00 94.56 184 LEU A C 1
ATOM 1514 O O . LEU A 1 184 ? 5.235 1.237 -8.981 1.00 94.56 184 LEU A O 1
ATOM 1518 N N . ILE A 1 185 ? 4.816 -0.925 -9.445 1.00 97.19 185 ILE A N 1
ATOM 1519 C CA . ILE A 1 185 ? 3.420 -0.768 -9.851 1.00 97.19 185 ILE A CA 1
ATOM 1520 C C . ILE A 1 185 ? 2.545 -1.035 -8.629 1.00 97.19 185 ILE A C 1
ATOM 1522 O O . ILE A 1 185 ? 2.791 -1.996 -7.896 1.00 97.19 185 ILE A O 1
ATOM 1526 N N . ALA A 1 186 ? 1.515 -0.222 -8.418 1.00 97.62 186 ALA A N 1
ATOM 1527 C CA . ALA A 1 186 ? 0.449 -0.512 -7.469 1.00 97.62 186 ALA A CA 1
ATOM 1528 C C . ALA A 1 186 ? -0.919 -0.228 -8.098 1.00 97.62 186 ALA A C 1
ATOM 1530 O O . ALA A 1 186 ? -1.029 0.663 -8.938 1.00 97.62 186 ALA A O 1
ATOM 1531 N N . GLU A 1 187 ? -1.947 -0.968 -7.685 1.00 97.62 187 GLU A N 1
ATOM 1532 C CA . GLU A 1 187 ? -3.335 -0.566 -7.944 1.00 97.62 187 GLU A CA 1
ATOM 1533 C C . GLU A 1 187 ? -3.586 0.825 -7.338 1.00 97.62 187 GLU A C 1
ATOM 1535 O O . GLU A 1 187 ? -3.104 1.137 -6.241 1.00 97.62 187 GLU A O 1
ATOM 1540 N N . ASP A 1 188 ? -4.311 1.670 -8.067 1.00 96.69 188 ASP A N 1
ATOM 1541 C CA . ASP A 1 188 ? -4.817 2.929 -7.537 1.00 96.69 188 ASP A CA 1
ATOM 1542 C C . ASP A 1 188 ? -6.028 2.633 -6.649 1.00 96.69 188 ASP A C 1
ATOM 1544 O O . ASP A 1 188 ? -6.999 2.013 -7.078 1.00 96.69 188 ASP A O 1
ATOM 1548 N N . MET A 1 189 ? -5.946 3.051 -5.388 1.00 95.94 189 MET A N 1
ATOM 1549 C CA . MET A 1 189 ? -7.003 2.826 -4.402 1.00 95.94 189 MET A CA 1
ATOM 1550 C C . MET A 1 189 ? -8.022 3.963 -4.371 1.00 95.94 189 MET A C 1
ATOM 1552 O O . MET A 1 189 ? -8.935 3.906 -3.551 1.00 95.94 189 MET A O 1
ATOM 1556 N N . TYR A 1 190 ? -7.855 4.991 -5.211 1.00 94.81 190 TYR A N 1
ATOM 1557 C CA . TYR A 1 190 ? -8.699 6.187 -5.226 1.00 94.81 190 TYR A CA 1
ATOM 1558 C C . TYR A 1 190 ? -8.842 6.790 -3.815 1.00 94.81 190 TYR A C 1
ATOM 1560 O O . TYR A 1 190 ? -9.945 6.835 -3.256 1.00 94.81 190 TYR A O 1
ATOM 1568 N N . PRO A 1 191 ? -7.718 7.158 -3.165 1.00 94.62 191 PRO A N 1
ATOM 1569 C CA . PRO A 1 191 ? -7.753 7.737 -1.830 1.00 94.62 191 PRO A CA 1
ATOM 1570 C C . PRO A 1 191 ? -8.474 9.087 -1.855 1.00 94.62 191 PRO A C 1
ATOM 1572 O O . PRO A 1 191 ? -8.248 9.905 -2.745 1.00 94.62 191 PRO A O 1
ATOM 1575 N N . LEU A 1 192 ? -9.289 9.350 -0.835 1.00 94.69 192 LEU A N 1
ATOM 1576 C CA . LEU A 1 192 ? -9.839 10.679 -0.605 1.00 94.69 192 LEU A CA 1
ATOM 1577 C C . LEU A 1 192 ? -8.705 11.686 -0.377 1.00 94.69 192 LEU A C 1
ATOM 1579 O O . LEU A 1 192 ? -7.696 11.376 0.263 1.00 94.69 192 LEU A O 1
ATOM 1583 N N . PHE A 1 193 ? -8.906 12.916 -0.849 1.00 89.69 193 PHE A N 1
ATOM 1584 C CA . PHE A 1 193 ? -8.004 14.029 -0.565 1.00 89.69 193 PHE A CA 1
ATOM 1585 C C . PHE A 1 193 ? -7.913 14.306 0.943 1.00 89.69 193 PHE A C 1
ATOM 1587 O O . PHE A 1 193 ? -8.823 13.992 1.712 1.00 89.69 193 PHE A O 1
ATOM 1594 N N . ASP A 1 194 ? -6.807 14.917 1.380 1.00 87.56 194 ASP A N 1
ATOM 1595 C CA . ASP A 1 194 ? -6.461 15.044 2.802 1.00 87.56 194 ASP A CA 1
ATOM 1596 C C . ASP A 1 194 ? -7.582 15.645 3.668 1.00 87.56 194 ASP A C 1
ATOM 1598 O O . ASP A 1 194 ? -7.827 15.166 4.777 1.00 87.56 194 ASP A O 1
ATOM 1602 N N . LYS A 1 195 ? -8.295 16.669 3.179 1.00 90.69 195 LYS A N 1
ATOM 1603 C CA . LYS A 1 195 ? -9.376 17.322 3.940 1.00 90.69 195 LYS A CA 1
ATOM 1604 C C . LYS A 1 195 ? -10.572 16.390 4.135 1.00 90.69 195 LYS A C 1
ATOM 1606 O O . LYS A 1 195 ? -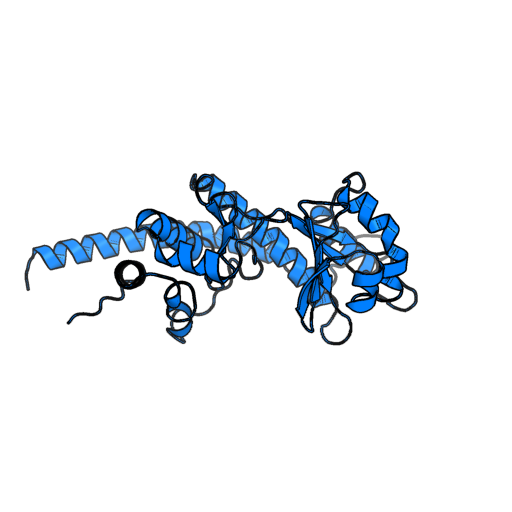11.094 16.276 5.245 1.00 90.69 195 LYS A O 1
ATOM 1611 N N . GLU A 1 196 ? -10.993 15.718 3.074 1.00 94.75 196 GLU A N 1
ATOM 1612 C CA . GLU A 1 196 ? -12.094 14.761 3.055 1.00 94.75 196 GLU A CA 1
ATOM 1613 C C . GLU A 1 196 ? -11.747 13.518 3.879 1.00 94.75 196 GLU A C 1
ATOM 1615 O O . GLU A 1 196 ? -12.558 13.071 4.688 1.00 94.75 196 GLU A O 1
ATOM 1620 N N . ASN A 1 197 ? -10.519 13.014 3.753 1.00 94.62 197 ASN A N 1
ATOM 1621 C CA . ASN A 1 197 ? -10.014 11.900 4.545 1.00 94.62 197 ASN A CA 1
ATOM 1622 C C . ASN A 1 197 ? -10.035 12.231 6.047 1.00 94.62 197 ASN A C 1
ATOM 1624 O O . ASN A 1 197 ? -10.588 11.470 6.837 1.00 94.62 197 ASN A O 1
ATOM 1628 N N . VAL A 1 198 ? -9.524 13.400 6.457 1.00 92.56 198 VAL A N 1
ATOM 1629 C CA . VAL A 1 198 ? -9.588 13.844 7.864 1.00 92.56 198 VAL A CA 1
ATOM 1630 C C . VAL A 1 198 ? -11.034 13.991 8.339 1.00 92.56 198 VAL A C 1
ATOM 1632 O O . VAL A 1 198 ? -11.347 13.645 9.478 1.00 92.56 198 VAL A O 1
ATOM 1635 N N . LYS A 1 199 ? -11.944 14.473 7.484 1.00 94.88 199 LYS A N 1
ATOM 1636 C CA . LYS A 1 199 ? -13.372 14.542 7.821 1.00 94.88 199 LYS A CA 1
ATOM 1637 C C . LYS A 1 199 ? -13.946 13.152 8.112 1.00 94.88 199 LYS A C 1
ATOM 1639 O O . LYS A 1 199 ? -14.672 13.027 9.093 1.00 94.88 199 LYS A O 1
ATOM 1644 N N . GLN A 1 200 ? -13.602 12.136 7.319 1.00 96.31 200 GLN A N 1
ATOM 1645 C CA . GLN A 1 200 ? -14.033 10.752 7.555 1.00 96.31 200 GLN A CA 1
ATOM 1646 C C . GLN A 1 200 ? -13.427 10.168 8.837 1.00 96.31 200 GLN A C 1
ATOM 1648 O O . GLN A 1 200 ? -14.146 9.592 9.647 1.00 96.31 200 GLN A O 1
ATOM 1653 N N . TRP A 1 201 ? -12.140 10.411 9.103 1.00 95.75 201 TRP A N 1
ATOM 1654 C CA . TRP A 1 201 ? -11.500 10.003 10.362 1.00 95.75 201 TRP A CA 1
ATOM 1655 C C . TRP A 1 201 ? -12.173 10.599 11.610 1.00 95.75 201 TRP A C 1
ATOM 1657 O O . TRP A 1 201 ? -12.239 9.942 12.648 1.00 95.75 201 TRP A O 1
ATOM 1667 N N . LYS A 1 202 ? -12.755 11.799 11.520 1.00 95.62 202 LYS A N 1
ATOM 1668 C CA . LYS A 1 202 ? -13.540 12.387 12.620 1.00 95.62 202 LYS A CA 1
ATOM 1669 C C . LYS A 1 202 ? -14.897 11.714 12.844 1.00 95.62 202 LYS A C 1
ATOM 1671 O O . LYS A 1 202 ? -15.464 11.883 13.920 1.00 95.62 202 LYS A O 1
ATOM 1676 N N . GLN A 1 203 ? -15.415 10.983 11.857 1.00 95.62 203 GLN A N 1
ATOM 1677 C CA . GLN A 1 203 ? -16.655 10.199 11.951 1.00 95.62 203 GLN A CA 1
ATOM 1678 C C . GLN A 1 203 ? -16.398 8.736 12.333 1.00 95.62 203 GLN A C 1
ATOM 1680 O O . GLN A 1 203 ? -17.308 7.917 12.267 1.00 95.62 203 GLN A O 1
ATOM 1685 N N . MET A 1 204 ? -15.159 8.405 12.702 1.00 96.12 204 MET A N 1
ATOM 1686 C CA . MET A 1 204 ? -14.769 7.058 13.086 1.00 96.12 204 MET A CA 1
ATOM 1687 C C . MET A 1 204 ? -15.649 6.513 14.217 1.00 96.12 204 MET A C 1
ATOM 1689 O O . MET A 1 204 ? -15.956 7.230 15.168 1.00 96.12 204 MET A O 1
ATOM 1693 N N . ASP A 1 205 ? -16.000 5.233 14.126 1.00 96.12 205 ASP A N 1
ATOM 1694 C CA . ASP A 1 205 ? -16.719 4.505 15.164 1.00 96.12 205 ASP A CA 1
ATOM 1695 C C . ASP A 1 205 ? -15.799 3.522 15.916 1.00 96.12 205 ASP A C 1
ATOM 1697 O O . ASP A 1 205 ? -14.726 3.128 15.441 1.00 96.12 205 ASP A O 1
ATOM 1701 N N . ALA A 1 206 ? -16.237 3.106 17.104 1.00 96.69 206 ALA A N 1
ATOM 1702 C CA . ALA A 1 206 ? -15.478 2.208 17.969 1.00 96.69 206 ALA A CA 1
ATOM 1703 C C . ALA A 1 206 ? -15.227 0.825 17.336 1.00 96.69 206 ALA A C 1
ATOM 1705 O O . ALA A 1 206 ? -14.142 0.269 17.496 1.00 96.69 206 ALA A O 1
ATOM 1706 N N . SER A 1 207 ? -16.189 0.284 16.577 1.00 96.94 207 SER A N 1
ATOM 1707 C CA . SER A 1 207 ? -16.059 -1.033 15.942 1.00 96.94 207 SER A CA 1
ATOM 1708 C C . SER A 1 207 ? -14.978 -1.023 14.865 1.00 96.94 207 SER A C 1
ATOM 1710 O O . SER A 1 207 ? -14.140 -1.925 14.808 1.00 96.94 207 SER A O 1
ATOM 1712 N N . THR A 1 208 ? -14.945 0.022 14.041 1.00 96.75 208 THR A N 1
ATOM 1713 C CA . THR A 1 208 ? -13.897 0.210 13.038 1.00 96.75 208 THR A CA 1
ATOM 1714 C C . THR A 1 208 ? -12.533 0.416 13.709 1.00 96.75 208 THR A C 1
ATOM 1716 O O . THR A 1 208 ? -11.547 -0.188 13.275 1.00 96.75 208 THR A O 1
ATOM 1719 N N . LEU A 1 209 ? -12.455 1.168 14.817 1.00 95.38 209 LEU A N 1
ATOM 1720 C CA . LEU A 1 209 ? -11.208 1.322 15.583 1.00 95.38 209 LEU A CA 1
ATOM 1721 C C . LEU A 1 209 ? -10.695 0.023 16.194 1.00 95.38 209 LEU A C 1
ATOM 1723 O O . LEU A 1 209 ? -9.487 -0.208 16.148 1.00 95.38 209 LEU A O 1
ATOM 1727 N N . ASP A 1 210 ? -11.569 -0.843 16.705 1.00 95.69 210 ASP A N 1
ATOM 1728 C CA . ASP A 1 210 ? -11.173 -2.160 17.215 1.00 95.69 210 ASP A CA 1
ATOM 1729 C C . ASP A 1 210 ? -10.511 -2.998 16.120 1.00 95.69 210 ASP A C 1
ATOM 1731 O O . ASP A 1 210 ? -9.477 -3.639 16.334 1.00 95.69 210 ASP A O 1
ATOM 1735 N N . LYS A 1 211 ? -11.083 -2.964 14.911 1.00 96.62 211 LYS A N 1
ATOM 1736 C CA . LYS A 1 211 ? -10.544 -3.673 13.748 1.00 96.62 211 LYS A CA 1
ATOM 1737 C C . LYS A 1 211 ? -9.201 -3.081 13.309 1.00 96.62 211 LYS A C 1
ATOM 1739 O O . LYS A 1 211 ? -8.274 -3.842 13.022 1.00 96.62 211 LYS A O 1
ATOM 1744 N N . ILE A 1 212 ? -9.051 -1.751 13.325 1.00 94.62 212 ILE A N 1
ATOM 1745 C CA . ILE A 1 212 ? -7.765 -1.077 13.068 1.00 94.62 212 ILE A CA 1
ATOM 1746 C C . ILE A 1 212 ? -6.728 -1.497 14.113 1.00 94.62 212 ILE A C 1
ATOM 1748 O O . ILE A 1 212 ? -5.629 -1.915 13.751 1.00 94.62 212 ILE A O 1
ATOM 1752 N N . PHE A 1 213 ? -7.074 -1.427 15.399 1.00 91.75 213 PHE A N 1
ATOM 1753 C CA . PHE A 1 213 ? -6.198 -1.805 16.504 1.00 91.75 213 PHE A CA 1
ATOM 1754 C C . PHE A 1 213 ? -5.728 -3.255 16.365 1.00 91.75 213 PHE A C 1
ATOM 1756 O O . PHE A 1 213 ? -4.527 -3.525 16.402 1.00 91.75 213 PHE A O 1
ATOM 1763 N N . LYS A 1 214 ? -6.656 -4.181 16.091 1.00 92.81 214 LYS A N 1
ATOM 1764 C CA . LYS A 1 214 ? -6.343 -5.592 15.850 1.00 92.81 214 LYS A CA 1
ATOM 1765 C C . LYS A 1 214 ? -5.347 -5.766 14.701 1.00 92.81 214 LYS A C 1
ATOM 1767 O O . LYS A 1 214 ? -4.361 -6.479 14.873 1.00 92.81 214 LYS A O 1
ATOM 1772 N N . MET A 1 215 ? -5.562 -5.098 13.563 1.00 93.19 215 MET A N 1
ATOM 1773 C CA . MET A 1 215 ? -4.639 -5.143 12.420 1.00 93.19 215 MET A CA 1
ATOM 1774 C C . MET A 1 215 ? -3.254 -4.591 12.779 1.00 93.19 215 MET A C 1
ATOM 1776 O O . MET A 1 215 ? -2.242 -5.233 12.491 1.00 93.19 215 MET A O 1
ATOM 1780 N N . VAL A 1 216 ? -3.199 -3.429 13.438 1.00 88.31 216 VAL A N 1
ATOM 1781 C CA . VAL A 1 216 ? -1.946 -2.767 13.833 1.00 88.31 216 VAL A CA 1
ATOM 1782 C C . VAL A 1 216 ? -1.133 -3.644 14.781 1.00 88.31 216 VAL A C 1
ATOM 1784 O O . VAL A 1 216 ? 0.062 -3.834 14.549 1.00 88.31 216 VAL A O 1
ATOM 1787 N N . CYS A 1 217 ? -1.767 -4.216 15.805 1.00 86.50 217 CYS A N 1
ATOM 1788 C CA . CYS A 1 217 ? -1.107 -5.088 16.772 1.00 86.50 217 CYS A CA 1
ATOM 1789 C C . CYS A 1 217 ? -0.668 -6.418 16.149 1.00 86.50 217 CYS A C 1
ATOM 1791 O O . CYS A 1 217 ? 0.481 -6.818 16.333 1.00 86.50 217 CYS A O 1
ATOM 1793 N N . HIS A 1 218 ? -1.547 -7.079 15.388 1.00 87.81 218 HIS A N 1
ATOM 1794 C CA . HIS A 1 218 ? -1.258 -8.379 14.776 1.00 87.81 218 HIS A CA 1
ATOM 1795 C C . HIS A 1 218 ? -0.085 -8.299 13.791 1.00 87.81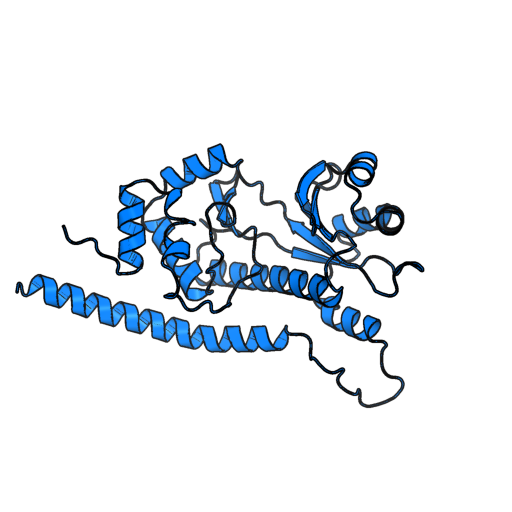 218 HIS A C 1
ATOM 1797 O O . HIS A 1 218 ? 0.844 -9.102 13.845 1.00 87.81 218 HIS A O 1
ATOM 1803 N N . LEU A 1 219 ? -0.090 -7.285 12.923 1.00 88.31 219 LEU A N 1
ATOM 1804 C CA . LEU A 1 219 ? 0.911 -7.131 11.867 1.00 88.31 219 LEU A CA 1
ATOM 1805 C C . LEU A 1 219 ? 2.095 -6.245 12.256 1.00 88.31 219 LEU A C 1
ATOM 1807 O O . LEU A 1 219 ? 2.991 -6.036 11.432 1.00 88.31 219 LEU A O 1
ATOM 1811 N N . LYS A 1 220 ? 2.120 -5.725 13.490 1.00 85.88 220 LYS A N 1
ATOM 1812 C CA . LYS A 1 220 ? 3.110 -4.743 13.956 1.00 85.88 220 LYS A CA 1
ATOM 1813 C C . LYS A 1 220 ? 3.224 -3.557 12.978 1.00 85.88 220 LYS A C 1
ATOM 1815 O O . LYS A 1 220 ? 4.328 -3.155 12.604 1.00 85.88 220 LYS A O 1
ATOM 1820 N N . LEU A 1 221 ? 2.089 -3.028 12.508 1.00 84.75 221 LEU A N 1
ATOM 1821 C CA . LEU A 1 221 ? 2.025 -1.905 11.555 1.00 84.75 2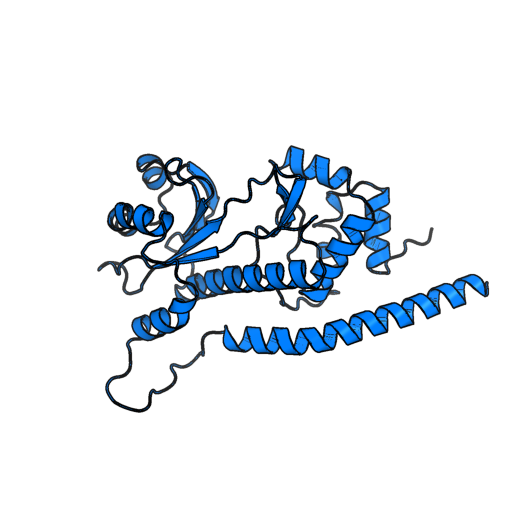21 LEU A CA 1
ATOM 1822 C C . LEU A 1 221 ? 2.218 -0.574 12.282 1.00 84.75 221 LEU A C 1
ATOM 1824 O O . LEU A 1 221 ? 1.374 0.323 12.233 1.00 84.75 221 LEU A O 1
ATOM 1828 N N . TRP A 1 222 ? 3.329 -0.439 13.002 1.00 76.88 222 TRP A N 1
ATOM 1829 C CA . TRP A 1 222 ? 3.577 0.742 13.823 1.00 76.88 222 TRP A CA 1
ATOM 1830 C C . TRP A 1 222 ? 3.763 2.001 12.990 1.00 76.88 222 TRP A C 1
ATOM 1832 O O . TRP A 1 222 ? 3.735 3.081 13.558 1.00 76.88 222 TRP A O 1
ATOM 1842 N N . ASP A 1 223 ? 3.977 1.900 11.672 1.00 75.06 223 ASP A N 1
ATOM 1843 C CA . ASP A 1 223 ? 4.008 3.017 10.727 1.00 75.06 223 ASP A CA 1
ATOM 1844 C C . ASP A 1 223 ? 2.601 3.537 10.330 1.00 75.06 223 ASP A C 1
ATOM 1846 O O . ASP A 1 223 ? 2.507 4.533 9.618 1.00 75.06 223 ASP A O 1
ATOM 1850 N N . THR A 1 224 ? 1.512 2.938 10.833 1.00 82.38 224 THR A N 1
ATOM 1851 C CA . THR A 1 224 ? 0.133 3.327 10.477 1.00 82.38 224 THR A CA 1
ATOM 1852 C C . THR A 1 224 ? -0.213 4.727 10.985 1.00 82.38 224 THR A C 1
ATOM 1854 O O . THR A 1 224 ? -0.166 4.997 12.183 1.00 82.38 224 THR A O 1
ATOM 1857 N N . HIS A 1 225 ? -0.597 5.620 10.075 1.00 85.69 225 HIS A N 1
ATOM 1858 C CA . HIS A 1 225 ? -1.167 6.939 10.360 1.00 85.69 225 HIS A CA 1
ATOM 1859 C C . HIS A 1 225 ? -2.267 7.257 9.346 1.00 85.69 225 HIS A C 1
ATOM 1861 O O . HIS A 1 225 ? -2.367 6.584 8.322 1.00 85.69 225 HIS A O 1
ATOM 1867 N N . PHE A 1 226 ? -3.064 8.297 9.598 1.00 84.38 226 PHE A N 1
ATOM 1868 C CA . PHE A 1 226 ? -4.246 8.625 8.789 1.00 84.38 226 PHE A CA 1
ATOM 1869 C C . PHE A 1 226 ? -3.957 8.941 7.308 1.00 84.38 226 PHE A C 1
ATOM 1871 O O . PHE A 1 226 ? -4.877 8.933 6.500 1.00 84.38 226 PHE A O 1
ATOM 1878 N N . GLN A 1 227 ? -2.698 9.206 6.933 1.00 85.00 227 GLN A N 1
ATOM 1879 C CA . GLN A 1 227 ? -2.290 9.410 5.530 1.00 85.00 227 GLN A CA 1
ATOM 1880 C C . GLN A 1 227 ? -1.729 8.131 4.873 1.00 85.00 227 GLN A C 1
ATOM 1882 O O . GLN A 1 227 ? -1.525 8.107 3.664 1.00 85.00 227 GLN A O 1
ATOM 1887 N N . ASN A 1 228 ? -1.478 7.071 5.653 1.00 88.06 228 ASN A N 1
ATOM 1888 C CA . ASN A 1 228 ? -1.069 5.746 5.161 1.00 88.06 228 ASN A CA 1
ATOM 1889 C C . ASN A 1 228 ? -2.196 4.702 5.256 1.00 88.06 228 ASN A C 1
ATOM 1891 O O . ASN A 1 228 ? -2.147 3.690 4.557 1.00 88.06 228 ASN A O 1
ATOM 1895 N N . LEU A 1 229 ? -3.194 4.954 6.106 1.00 93.94 229 LEU A N 1
ATOM 1896 C CA . LEU A 1 229 ? -4.468 4.250 6.172 1.00 93.94 229 LEU A CA 1
ATOM 1897 C C . LEU A 1 229 ? -5.561 5.259 5.811 1.00 93.94 229 LEU A C 1
ATOM 1899 O O . LEU A 1 229 ? -5.945 6.085 6.634 1.00 93.94 229 LEU A O 1
ATOM 1903 N N . VAL A 1 230 ? -5.973 5.259 4.549 1.00 94.81 230 VAL A N 1
ATOM 1904 C CA . VAL A 1 230 ? -6.731 6.366 3.946 1.00 94.81 230 VAL A CA 1
ATOM 1905 C C . VAL A 1 230 ? -8.105 5.878 3.527 1.00 94.81 230 VAL A C 1
ATOM 1907 O O . VAL A 1 230 ? -8.221 4.785 2.978 1.00 94.81 230 VAL A O 1
ATOM 1910 N N . PHE A 1 231 ? -9.145 6.672 3.762 1.00 97.00 231 PHE A N 1
ATOM 1911 C CA . PHE A 1 231 ? -10.459 6.375 3.201 1.00 97.00 231 PHE A CA 1
ATOM 1912 C C . PHE A 1 231 ? -10.422 6.488 1.678 1.00 97.00 231 PHE A C 1
ATOM 1914 O O . PHE A 1 231 ? -9.840 7.416 1.128 1.00 97.00 231 PHE A O 1
ATOM 1921 N N . THR A 1 232 ? -11.044 5.538 0.997 1.00 97.00 232 THR A N 1
ATOM 1922 C CA . THR A 1 232 ? -11.180 5.513 -0.462 1.00 97.00 232 THR A CA 1
ATOM 1923 C C . THR A 1 232 ? -12.529 6.081 -0.881 1.00 97.00 232 THR A C 1
ATOM 1925 O O . THR A 1 232 ? -13.452 6.164 -0.068 1.00 97.00 232 THR A O 1
ATOM 1928 N N . GLU A 1 233 ? -12.689 6.395 -2.164 1.00 95.75 233 GLU A N 1
ATOM 1929 C CA . GLU A 1 233 ? -13.988 6.779 -2.739 1.00 95.75 233 GLU A CA 1
ATOM 1930 C C . GLU A 1 233 ? -15.084 5.716 -2.525 1.00 95.75 233 GLU A C 1
ATOM 1932 O O . GLU A 1 233 ? -16.269 6.039 -2.498 1.00 95.75 233 GLU A O 1
ATOM 1937 N N . THR A 1 234 ? -14.702 4.454 -2.292 1.00 94.12 234 THR A N 1
ATOM 1938 C CA . THR A 1 234 ? -15.636 3.356 -1.977 1.00 94.12 234 THR A CA 1
ATOM 1939 C C . THR A 1 234 ? -16.066 3.299 -0.506 1.00 94.12 234 THR A C 1
ATOM 1941 O O . THR A 1 234 ? -16.866 2.444 -0.135 1.00 94.12 234 THR A O 1
ATOM 1944 N N . GLY A 1 235 ? -15.515 4.162 0.353 1.00 94.94 235 GLY A N 1
ATOM 1945 C CA . GLY A 1 235 ? -15.768 4.180 1.798 1.00 94.94 235 GLY A CA 1
ATOM 1946 C C . GLY A 1 235 ? -14.886 3.233 2.622 1.00 94.94 235 GLY A C 1
ATOM 1947 O O . GLY A 1 235 ? -14.873 3.334 3.845 1.00 94.94 235 GLY A O 1
ATOM 1948 N N . LYS A 1 236 ? -14.100 2.354 1.984 1.00 97.31 236 LYS A N 1
ATOM 1949 C CA . LYS A 1 236 ? -13.131 1.480 2.672 1.00 97.31 236 LYS A CA 1
ATOM 1950 C C . LYS A 1 236 ? -11.873 2.231 3.091 1.00 97.31 236 LYS A C 1
ATOM 1952 O O . LYS A 1 236 ? -11.470 3.177 2.419 1.00 97.31 236 LYS A O 1
ATOM 1957 N N . LEU A 1 237 ? -11.191 1.736 4.119 1.00 97.19 237 LEU A N 1
ATOM 1958 C CA . LEU A 1 237 ? -9.850 2.150 4.524 1.00 97.19 237 LEU A CA 1
ATOM 1959 C C . LEU A 1 237 ? -8.781 1.348 3.766 1.00 97.19 237 LEU A C 1
ATOM 1961 O O . LEU A 1 237 ? -8.705 0.124 3.878 1.00 97.19 237 LEU A O 1
ATOM 1965 N N . ALA A 1 238 ? -7.932 2.029 3.003 1.00 97.19 238 ALA A N 1
ATOM 1966 C CA . ALA A 1 238 ? -6.846 1.430 2.238 1.00 97.19 238 ALA A CA 1
ATOM 1967 C C . ALA A 1 238 ? -5.487 1.586 2.932 1.00 97.19 238 ALA A C 1
ATOM 1969 O O . ALA A 1 238 ? -5.065 2.701 3.247 1.00 97.19 238 ALA A O 1
ATOM 1970 N N . PHE A 1 239 ? -4.756 0.479 3.091 1.00 95.38 239 PHE A N 1
ATOM 1971 C CA . PHE A 1 239 ? -3.345 0.487 3.500 1.00 95.38 239 PHE A CA 1
ATOM 1972 C C . PHE A 1 239 ? -2.443 0.830 2.297 1.00 95.38 239 PHE A C 1
ATOM 1974 O O . PHE A 1 239 ? -1.995 -0.052 1.558 1.00 95.38 239 PHE A O 1
ATOM 1981 N N . VAL A 1 240 ? -2.182 2.118 2.056 1.00 91.06 240 VAL A N 1
ATOM 1982 C CA . VAL A 1 240 ? -1.458 2.579 0.852 1.00 91.06 240 VAL A CA 1
ATOM 1983 C C . VAL A 1 240 ? 0.065 2.441 0.971 1.00 91.06 240 VAL A C 1
ATOM 1985 O O . VAL A 1 240 ? 0.739 2.066 0.000 1.00 91.06 240 VAL A O 1
ATOM 1988 N N . ASP A 1 241 ? 0.624 2.690 2.161 1.00 85.25 241 ASP A N 1
ATOM 1989 C CA . ASP A 1 241 ? 2.014 2.364 2.487 1.00 85.25 241 ASP A CA 1
ATOM 1990 C C . ASP A 1 241 ? 2.066 1.060 3.286 1.00 85.25 241 ASP A C 1
ATOM 1992 O O . ASP A 1 241 ? 1.391 0.893 4.294 1.00 85.25 241 ASP A O 1
ATOM 1996 N N . THR A 1 242 ? 2.866 0.118 2.796 1.00 90.06 242 THR A N 1
ATOM 1997 C CA . THR A 1 242 ? 2.973 -1.246 3.315 1.00 90.06 242 THR A CA 1
ATOM 1998 C C . THR A 1 242 ? 4.426 -1.632 3.585 1.00 90.06 242 THR A C 1
ATOM 2000 O O . THR A 1 242 ? 4.745 -2.815 3.652 1.00 90.06 242 THR A O 1
ATOM 2003 N N . LYS A 1 243 ? 5.344 -0.658 3.687 1.00 86.50 243 LYS A N 1
ATOM 2004 C CA . LYS A 1 243 ? 6.785 -0.922 3.830 1.00 86.50 243 LYS A CA 1
ATOM 2005 C C . LYS A 1 243 ? 7.158 -1.482 5.205 1.00 86.50 243 LYS A C 1
ATOM 2007 O O . LYS A 1 243 ? 7.992 -2.382 5.265 1.00 86.50 243 LYS A O 1
ATOM 2012 N N . HIS A 1 244 ? 6.611 -0.949 6.301 1.00 81.75 244 HIS A N 1
ATOM 2013 C CA . HIS A 1 244 ? 7.133 -1.232 7.647 1.00 81.75 244 HIS A CA 1
ATOM 2014 C C . HIS A 1 244 ? 6.344 -2.278 8.451 1.00 81.75 244 HIS A C 1
ATOM 2016 O O . HIS A 1 244 ? 6.465 -2.336 9.678 1.00 81.75 244 HIS A O 1
ATOM 2022 N N . TRP A 1 245 ? 5.625 -3.178 7.777 1.00 80.31 245 TRP A N 1
ATOM 2023 C CA . TRP A 1 245 ? 4.988 -4.337 8.411 1.00 80.31 245 TRP A CA 1
ATOM 2024 C C . TRP A 1 245 ? 5.989 -5.180 9.200 1.00 80.31 245 TRP A C 1
ATOM 2026 O O . TRP A 1 245 ? 7.155 -5.285 8.817 1.00 80.31 245 TRP A O 1
ATOM 2036 N N . GLY A 1 246 ? 5.561 -5.776 10.315 1.00 75.19 246 GLY A N 1
ATOM 2037 C CA . GLY A 1 246 ? 6.351 -6.674 11.160 1.00 75.19 246 GLY A CA 1
ATOM 2038 C C . GLY A 1 246 ? 7.619 -6.056 11.763 1.00 75.19 246 GLY A C 1
ATOM 2039 O O . GLY A 1 246 ? 8.505 -6.804 12.181 1.00 75.19 246 GLY A O 1
ATOM 2040 N N . THR A 1 247 ? 7.842 -4.744 11.650 1.00 67.19 247 THR A N 1
ATOM 2041 C CA . THR A 1 247 ? 9.038 -4.113 12.223 1.00 67.19 247 THR A CA 1
ATOM 2042 C C . THR A 1 247 ? 8.805 -3.923 13.710 1.00 67.19 247 THR A C 1
ATOM 2044 O O . THR A 1 247 ? 7.732 -3.512 14.122 1.00 67.19 247 THR A O 1
ATOM 2047 N N . TYR A 1 248 ? 9.779 -4.267 14.545 1.00 54.69 248 TYR A N 1
ATOM 2048 C CA . TYR A 1 248 ? 9.698 -3.958 15.965 1.00 54.69 248 TYR A CA 1
ATOM 2049 C C . TYR A 1 248 ? 10.367 -2.602 16.175 1.00 54.69 248 TYR A C 1
ATOM 2051 O O . TYR A 1 248 ? 11.588 -2.493 16.081 1.00 54.69 248 TYR A O 1
ATOM 2059 N N . LYS A 1 249 ? 9.576 -1.556 16.417 1.00 56.03 249 LYS A N 1
ATOM 2060 C CA . LYS A 1 249 ? 10.082 -0.392 17.147 1.00 56.03 249 LYS A CA 1
ATOM 2061 C C . LYS A 1 249 ? 9.682 -0.609 18.606 1.00 56.03 249 LYS A C 1
ATOM 2063 O O . LYS A 1 249 ? 8.507 -0.891 18.832 1.00 56.03 249 LYS A O 1
ATOM 2068 N N . PRO A 1 250 ? 10.612 -0.542 19.575 1.00 49.38 250 PRO A N 1
ATOM 2069 C CA . PRO A 1 250 ? 10.264 -0.659 20.985 1.00 49.38 250 PRO A CA 1
ATOM 2070 C C . PRO A 1 250 ? 9.156 0.347 21.312 1.00 49.38 250 PRO A C 1
ATOM 2072 O O . PRO A 1 250 ? 9.366 1.555 21.230 1.00 49.38 250 PRO A O 1
ATOM 2075 N N . LEU A 1 251 ? 7.974 -0.176 21.638 1.00 46.94 251 LEU A N 1
ATOM 2076 C CA . LEU A 1 251 ? 6.694 0.534 21.778 1.00 46.94 251 LEU A CA 1
ATOM 2077 C C . LEU A 1 251 ? 6.671 1.642 22.849 1.00 46.94 251 LEU A C 1
ATOM 2079 O O . LEU A 1 251 ? 5.677 2.353 22.963 1.00 46.94 251 LEU A O 1
ATOM 2083 N N . PHE A 1 252 ? 7.759 1.828 23.597 1.00 46.84 252 PHE A N 1
ATOM 2084 C CA . PHE A 1 252 ? 7.802 2.654 24.804 1.00 46.84 252 PHE A CA 1
ATOM 2085 C C . PHE A 1 252 ? 8.820 3.803 24.770 1.00 46.84 252 PHE A C 1
ATOM 2087 O O . PHE A 1 252 ? 8.891 4.561 25.730 1.00 46.84 252 PHE A O 1
ATOM 2094 N N . ALA A 1 253 ? 9.612 3.963 23.703 1.00 44.53 253 ALA A N 1
ATOM 2095 C CA . ALA A 1 253 ? 10.661 4.992 23.697 1.00 44.53 253 ALA A CA 1
ATOM 2096 C C . ALA A 1 253 ? 10.130 6.421 23.457 1.00 44.53 253 ALA A C 1
ATOM 2098 O O . ALA A 1 253 ? 10.772 7.384 23.865 1.00 44.53 253 ALA A O 1
ATOM 2099 N N . SER A 1 254 ? 8.946 6.578 22.858 1.00 53.25 254 SER A N 1
ATOM 2100 C CA . SER A 1 254 ? 8.210 7.845 22.867 1.00 53.25 254 SER A CA 1
ATOM 2101 C C . SER A 1 254 ? 6.725 7.586 22.601 1.00 53.25 254 SER A C 1
ATOM 2103 O O . SER A 1 254 ? 6.369 6.933 21.625 1.00 53.25 254 SER A O 1
ATOM 2105 N N . ASN A 1 255 ? 5.823 8.123 23.431 1.00 60.38 255 ASN A N 1
ATOM 2106 C CA . ASN A 1 255 ? 4.375 8.105 23.149 1.00 60.38 255 ASN A CA 1
ATOM 2107 C C . ASN A 1 255 ? 4.020 8.858 21.846 1.00 60.38 255 ASN A C 1
ATOM 2109 O O . ASN A 1 255 ? 2.882 8.850 21.393 1.00 60.38 255 ASN A O 1
ATOM 2113 N N . GLU A 1 256 ? 5.001 9.513 21.232 1.00 61.62 256 GLU A N 1
ATOM 2114 C CA . GLU A 1 256 ? 4.936 10.249 19.976 1.00 61.62 256 GLU A CA 1
ATOM 2115 C C . GLU A 1 256 ? 4.264 9.463 18.843 1.00 61.62 256 GLU A C 1
ATOM 2117 O O . GLU A 1 256 ? 3.520 10.036 18.052 1.00 61.62 256 GLU A O 1
ATOM 2122 N N . TRP A 1 257 ? 4.453 8.139 18.773 1.00 64.81 257 TRP A N 1
ATOM 2123 C CA . TRP A 1 257 ? 3.786 7.333 17.750 1.00 64.81 257 TRP A CA 1
ATOM 2124 C C . TRP A 1 257 ? 2.272 7.227 17.980 1.00 64.81 257 TRP A C 1
ATOM 2126 O O . TRP A 1 257 ? 1.522 7.172 17.012 1.00 64.81 257 TRP A O 1
ATOM 2136 N N . LEU A 1 258 ? 1.815 7.223 19.231 1.00 66.81 258 LEU A N 1
ATOM 2137 C CA . LEU A 1 258 ? 0.396 7.188 19.558 1.00 66.81 258 LEU A CA 1
ATOM 2138 C C . LEU A 1 258 ? -0.247 8.543 19.249 1.00 66.81 258 LEU A C 1
ATOM 2140 O O . LEU A 1 258 ? -1.292 8.599 18.602 1.00 66.81 258 LEU A O 1
ATOM 2144 N N . TRP A 1 259 ? 0.428 9.621 19.658 1.00 66.81 259 TRP A N 1
ATOM 2145 C CA . TRP A 1 259 ? -0.081 10.988 19.579 1.00 66.81 259 TRP A CA 1
ATOM 2146 C C . TRP A 1 259 ? 0.011 11.618 18.192 1.00 66.81 259 TRP A C 1
ATOM 2148 O O . TRP A 1 259 ? -0.848 12.422 17.876 1.00 66.81 259 TRP A O 1
ATOM 2158 N N . ASN A 1 260 ? 0.976 11.257 17.340 1.00 72.62 260 ASN A N 1
ATOM 2159 C CA . ASN A 1 260 ? 1.198 11.946 16.055 1.00 72.62 260 ASN A CA 1
ATOM 2160 C C . ASN A 1 260 ? 0.610 11.217 14.835 1.00 72.62 260 ASN A C 1
ATOM 2162 O O . ASN A 1 260 ? 0.986 11.508 13.700 1.00 72.62 260 ASN A O 1
ATOM 2166 N N . ARG A 1 261 ? -0.265 10.222 15.039 1.00 81.56 261 ARG A N 1
ATOM 2167 C CA . ARG A 1 261 ? -0.694 9.311 13.962 1.00 81.56 261 ARG A CA 1
ATOM 2168 C C . ARG A 1 261 ? -2.191 9.251 13.765 1.00 81.56 261 ARG A C 1
ATOM 2170 O O . ARG A 1 261 ? -2.741 10.123 13.117 1.00 81.56 261 ARG A O 1
ATOM 2177 N N . ILE A 1 262 ? -2.847 8.204 14.250 1.00 87.56 262 ILE A N 1
ATOM 2178 C CA . ILE A 1 262 ? -4.300 8.070 14.123 1.00 87.56 262 ILE A CA 1
ATOM 2179 C C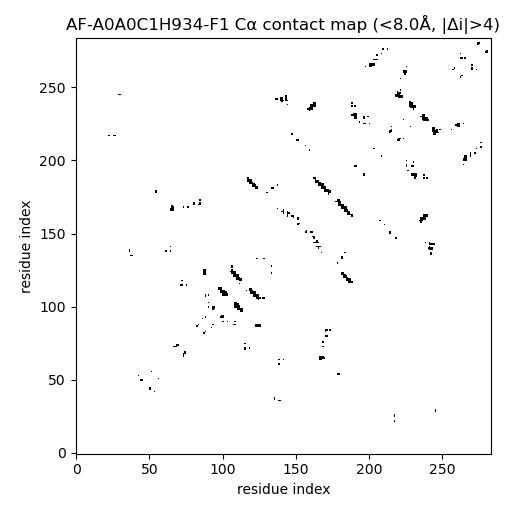 . ILE A 1 262 ? -4.991 9.052 15.073 1.00 87.56 262 ILE A C 1
ATOM 2181 O O . ILE A 1 262 ? -5.935 9.726 14.674 1.00 87.56 262 ILE A O 1
ATOM 2185 N N . TYR A 1 263 ? -4.467 9.190 16.295 1.00 89.81 263 TYR A N 1
ATOM 2186 C CA . TYR A 1 263 ? -5.063 9.987 17.365 1.00 89.81 263 TYR A CA 1
ATOM 2187 C C . TYR A 1 263 ? -5.485 11.418 16.954 1.00 89.81 263 TYR A C 1
ATOM 2189 O O . TYR A 1 263 ? -6.641 11.771 17.196 1.00 89.81 263 TYR A O 1
ATOM 2197 N N . PRO A 1 264 ? -4.651 12.237 16.273 1.00 89.88 264 PRO A N 1
ATOM 2198 C CA . PRO A 1 264 ? -5.029 13.606 15.901 1.00 89.88 264 PRO A CA 1
ATOM 2199 C C . PRO A 1 264 ? -6.193 13.698 14.917 1.00 89.88 264 PRO A C 1
ATOM 2201 O O . PRO A 1 264 ? -6.819 14.750 14.811 1.00 89.88 264 PRO A O 1
ATOM 2204 N N . ALA A 1 265 ? -6.456 12.629 14.163 1.00 91.81 265 ALA A N 1
ATOM 2205 C CA . ALA A 1 265 ? -7.501 12.608 13.150 1.00 91.81 265 ALA A CA 1
ATOM 2206 C C . ALA A 1 265 ? -8.875 12.215 13.725 1.00 91.81 265 ALA A C 1
ATOM 2208 O O . ALA A 1 265 ? -9.892 12.429 13.067 1.00 91.81 265 ALA A O 1
ATOM 2209 N N . LEU A 1 266 ? -8.913 11.667 14.944 1.00 94.31 266 LEU A N 1
ATOM 2210 C CA . LEU A 1 266 ? -10.133 11.229 15.621 1.00 94.31 266 LEU A CA 1
ATOM 2211 C C . LEU A 1 266 ? -10.865 12.393 16.305 1.00 94.31 266 LEU A C 1
ATOM 2213 O O . LEU A 1 266 ? -10.264 13.405 16.668 1.00 94.31 266 LEU A O 1
ATOM 2217 N N . ASN A 1 267 ? -12.173 12.232 16.519 1.00 95.31 267 ASN A N 1
ATOM 2218 C CA . ASN A 1 267 ? -12.929 13.099 17.427 1.00 95.31 267 ASN A CA 1
ATOM 2219 C C . ASN A 1 267 ? -12.574 12.805 18.902 1.00 95.31 267 ASN A C 1
ATOM 2221 O O . ASN A 1 267 ? -11.961 11.782 19.201 1.00 95.31 267 ASN A O 1
ATOM 2225 N N . THR A 1 268 ? -12.971 13.680 19.829 1.00 95.06 268 THR A N 1
ATOM 2226 C CA . THR A 1 268 ? -12.601 13.584 21.255 1.00 95.06 268 THR A CA 1
ATOM 2227 C C . THR A 1 268 ? -13.020 12.267 21.915 1.00 95.06 268 THR A C 1
ATOM 2229 O O . THR A 1 268 ? -12.268 11.707 22.710 1.00 95.06 268 THR A O 1
ATOM 2232 N N . GLU A 1 269 ? -14.201 11.744 21.581 1.00 95.44 269 GLU A N 1
ATOM 2233 C CA . GLU A 1 269 ? -14.691 10.480 22.140 1.00 95.44 269 GLU A CA 1
ATOM 2234 C C . GLU A 1 269 ? -13.826 9.306 21.668 1.00 95.44 269 GLU A C 1
ATOM 2236 O O . GLU A 1 269 ? -13.350 8.499 22.466 1.00 95.44 269 GLU A O 1
ATOM 2241 N N . MET A 1 270 ? -13.548 9.252 20.367 1.00 96.19 270 MET A N 1
ATOM 2242 C CA . MET A 1 270 ? -12.725 8.211 19.763 1.00 96.19 270 MET A CA 1
ATOM 2243 C C . MET A 1 270 ? -11.247 8.335 20.116 1.00 96.19 270 MET A C 1
ATOM 2245 O O . MET A 1 270 ? -10.551 7.327 20.172 1.00 96.19 270 MET A O 1
ATOM 2249 N N . GLN A 1 271 ? -10.763 9.539 20.412 1.00 94.06 271 GLN A N 1
ATOM 2250 C CA . GLN A 1 271 ? -9.450 9.749 21.011 1.00 94.06 271 GLN A CA 1
ATOM 2251 C C . GLN A 1 271 ? -9.354 9.039 22.363 1.00 94.06 271 GLN A C 1
ATOM 2253 O O . GLN A 1 271 ? -8.441 8.239 22.564 1.00 94.06 271 GLN A O 1
ATOM 2258 N N . ALA A 1 272 ? -10.317 9.264 23.261 1.00 92.19 272 ALA A N 1
ATOM 2259 C CA . ALA A 1 272 ? -10.360 8.579 24.551 1.00 92.19 272 ALA A CA 1
ATOM 2260 C C . ALA A 1 272 ? -10.505 7.057 24.383 1.00 92.19 272 ALA A C 1
ATOM 2262 O O . ALA A 1 272 ? -9.784 6.290 25.027 1.00 92.19 272 ALA A O 1
ATOM 2263 N N . TYR A 1 273 ? -11.377 6.615 23.469 1.00 93.69 273 TYR A N 1
ATOM 2264 C CA . TYR A 1 273 ? -11.553 5.195 23.164 1.00 93.69 273 TYR A CA 1
ATOM 2265 C C . TYR A 1 273 ? -10.255 4.550 22.669 1.00 93.69 273 TYR A C 1
ATOM 2267 O O . TYR A 1 273 ? -9.826 3.534 23.214 1.00 93.69 273 TYR A O 1
ATOM 2275 N N . TRP A 1 274 ? -9.582 5.176 21.700 1.00 91.19 274 TRP A N 1
ATOM 2276 C CA . TRP A 1 274 ? -8.313 4.704 21.156 1.00 91.19 274 TRP A CA 1
ATOM 2277 C C . TRP A 1 274 ? -7.273 4.512 22.258 1.00 91.19 274 TRP A C 1
ATOM 2279 O O . TRP A 1 274 ? -6.675 3.446 22.344 1.00 91.19 274 TRP A O 1
ATOM 2289 N N . LEU A 1 275 ? -7.097 5.490 23.150 1.00 89.19 275 LEU A N 1
ATOM 2290 C CA . LEU A 1 275 ? -6.169 5.379 24.283 1.00 89.19 275 LEU A CA 1
ATOM 2291 C C . LEU A 1 275 ? -6.519 4.225 25.230 1.00 89.19 275 LEU A C 1
ATOM 2293 O O . LEU A 1 275 ? -5.620 3.519 25.695 1.00 89.19 275 LEU A O 1
ATOM 2297 N N . SER A 1 276 ? -7.811 3.984 25.458 1.00 89.50 276 SER A N 1
ATOM 2298 C CA . SER A 1 276 ? -8.271 2.877 26.297 1.00 89.50 276 SER A CA 1
ATOM 2299 C C . SER A 1 276 ? -7.900 1.501 25.723 1.00 89.50 276 SER A C 1
ATOM 2301 O O . SER A 1 276 ? -7.548 0.604 26.492 1.00 89.50 276 SER A O 1
ATOM 2303 N N . LEU A 1 277 ? -7.865 1.345 24.388 1.00 87.75 277 LEU A N 1
ATOM 2304 C CA . LEU A 1 277 ? -7.399 0.113 23.725 1.00 87.75 277 LEU A CA 1
ATOM 2305 C C . LEU A 1 277 ? -5.919 -0.176 24.022 1.00 87.75 277 LEU A C 1
ATOM 2307 O O . LEU A 1 277 ? -5.511 -1.334 24.124 1.00 87.75 277 LEU A O 1
ATOM 2311 N N . TRP A 1 278 ? -5.127 0.876 24.242 1.00 83.50 278 TRP A N 1
ATOM 2312 C CA . TRP A 1 278 ? -3.724 0.792 24.661 1.00 83.50 278 TRP A CA 1
ATOM 2313 C C . TRP A 1 278 ? -3.542 0.670 26.180 1.00 83.50 278 TRP A C 1
ATOM 2315 O O . TRP A 1 278 ? -2.410 0.653 26.659 1.00 83.50 278 TRP A O 1
ATOM 2325 N N . GLY A 1 279 ? -4.631 0.591 26.952 1.00 83.69 279 GLY A N 1
ATOM 2326 C CA . GLY A 1 279 ? -4.589 0.553 28.415 1.00 83.69 279 GLY A CA 1
ATOM 2327 C C . GLY A 1 279 ? -4.205 1.888 29.061 1.00 83.69 279 GLY A C 1
ATOM 2328 O O . GLY A 1 279 ? -3.914 1.924 30.257 1.00 83.69 279 GLY A O 1
ATOM 2329 N N . ILE A 1 280 ? -4.207 2.984 28.297 1.00 79.06 280 ILE A N 1
ATOM 2330 C CA . ILE A 1 280 ? -3.929 4.329 28.796 1.00 79.06 280 ILE A CA 1
ATOM 2331 C C . ILE A 1 280 ? -5.250 4.922 29.269 1.00 79.06 280 ILE A C 1
ATOM 2333 O O . ILE A 1 280 ? -6.101 5.308 28.472 1.00 79.06 280 ILE A O 1
ATOM 2337 N N . ASN A 1 281 ? -5.413 4.984 30.587 1.00 71.19 281 ASN A N 1
ATOM 2338 C CA . ASN A 1 281 ? -6.534 5.662 31.217 1.00 71.19 281 ASN A CA 1
ATOM 2339 C C . ASN A 1 281 ? -6.027 6.971 31.814 1.00 71.19 281 ASN A C 1
ATOM 2341 O O . ASN A 1 281 ? -5.178 6.949 32.706 1.00 71.19 281 ASN A O 1
ATOM 2345 N N . PHE A 1 282 ? -6.569 8.096 31.359 1.00 59.69 282 PHE A N 1
ATOM 2346 C CA . PHE A 1 282 ? -6.477 9.331 32.122 1.00 59.69 282 PHE A CA 1
ATOM 2347 C C . PHE A 1 282 ? -7.494 9.224 33.252 1.00 59.69 282 PHE A C 1
ATOM 2349 O O . PHE A 1 282 ? -8.694 9.365 33.042 1.00 59.69 282 PHE A O 1
ATOM 2356 N N . SER A 1 283 ? -7.030 8.831 34.433 1.00 51.16 283 SER A N 1
ATOM 2357 C CA . SER A 1 283 ? -7.789 9.088 35.650 1.00 51.16 283 SER A CA 1
ATOM 2358 C C . SER A 1 283 ? -7.801 10.596 35.873 1.00 51.16 283 SER A C 1
ATOM 2360 O O . SER A 1 283 ? -6.717 11.179 35.947 1.00 51.16 283 SER A O 1
ATOM 2362 N N . ASP A 1 284 ? -9.000 11.174 35.953 1.00 40.81 284 ASP A N 1
ATOM 2363 C CA . ASP A 1 284 ? -9.227 12.506 36.528 1.00 40.81 284 ASP A CA 1
ATOM 2364 C C . ASP A 1 284 ? -8.553 12.644 37.905 1.00 40.81 284 ASP A C 1
ATOM 2366 O O . ASP A 1 284 ? -8.564 11.646 38.676 1.00 40.81 284 ASP A O 1
#

Mean predicted aligned error: 10.53 Å

Organism: NCBI:txid362787

Nearest PDB structures (foldseek):
  9fet-assembly1_A  TM=5.452E-01  e=1.285E-02  Homo sapiens
  6pwg-assembly2_B  TM=5.115E-01  e=1.446E-02  Ewingella americana
  2v62-assembly2_B  TM=5.118E-01  e=1.533E-02  Homo sapiens
  4q5e-assembly1_A  TM=4.617E-01  e=1.212E-02  Shigella sonnei Ss046
  2v62-assembly1_A  TM=5.078E-01  e=2.058E-02  Homo sapiens

Radius of gyration: 21.92 Å; Cα contacts (8 Å, |Δi|>4): 341; chains: 1; bounding box: 46×44×72 Å